Protein AF-A0A926CK42-F1 (afdb_monomer_lite)

Sequence (189 aa):
MGESIPPHNIVPAHAPQLPAASWGNHEAPGSIIPRPPFERPLAAIRRYKWVILGVLVLAIGGGIAATRVVKPQYEVRATIWIQPETPLSQTSGPIRSNELLRSAAWVELLRSYRIVDAVVRKLALYVQPSNPGDHSLFSNFAIENRLIPGTYKLEIDRDRKRWKLALTNGAFTDSGAVGDSAGRQAGFK

Foldseek 3Di:
DDDDDDPDPPPPPPDPPDPPPPVPPPVPPPPPPPDPPCPVVVVVCVVCVVVVVVVVVVVVVVVVVVVVVDDDDDDDDDDDDDDDPDDPDDDDDDDCPVVVVVVVVVVVVVVPCVVVVVVCQVVVVVDDDPDPVCVVVC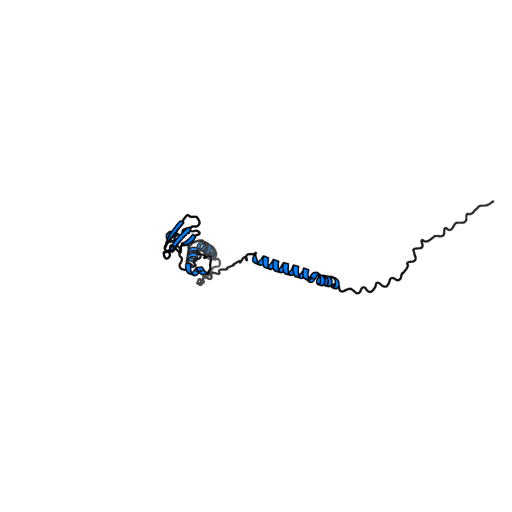VPKGFDPQADDADWDWDADPVQQKIWIAGPVRPDIDMDGNPDDPCVVRGID

Radius of gyration: 49.02 Å; chains: 1; bounding box: 126×82×121 Å

Secondary structure (DSSP, 8-state):
-----------------PPP----------------TTHHHHHHHHHHHHHHHHHHHHHHHHHHHHHHHSPPP-----------SS-------S--HHHHHHHHHHHHHHHSHHHHHHHHHHTTTT---SSGGGGGGGTT--B-SS---S-EEEEEETTTTEEEEEETTSS-EEEEEBTBPP-GGGTB-

pLDDT: mean 74.56, std 13.2, range [48.34, 97.12]

Structure (mmCIF, N/CA/C/O backbone):
data_AF-A0A926CK42-F1
#
_entry.id   AF-A0A926CK42-F1
#
loop_
_atom_site.group_PDB
_atom_site.id
_atom_site.type_symbol
_atom_site.label_atom_id
_atom_site.label_alt_id
_atom_site.label_comp_id
_atom_site.label_asym_id
_atom_site.label_entity_id
_atom_site.label_seq_id
_atom_site.pdbx_PDB_ins_code
_atom_site.Cartn_x
_atom_site.Cartn_y
_atom_site.Cartn_z
_atom_site.occupancy
_atom_site.B_iso_or_equiv
_atom_site.auth_seq_id
_atom_site.auth_comp_id
_atom_site.auth_asym_id
_atom_site.auth_atom_id
_atom_site.pdbx_PDB_model_num
ATOM 1 N N . MET A 1 1 ? 87.082 56.231 -95.133 1.00 49.88 1 MET A N 1
ATOM 2 C CA . MET A 1 1 ? 86.437 57.154 -94.177 1.00 49.88 1 MET A CA 1
ATOM 3 C C . MET A 1 1 ? 84.936 57.034 -94.395 1.00 49.88 1 MET A C 1
ATOM 5 O O . MET A 1 1 ? 84.518 57.313 -95.510 1.00 49.88 1 MET A O 1
ATOM 9 N N . GLY A 1 2 ? 84.165 56.557 -93.414 1.00 52.47 2 GLY A N 1
ATOM 10 C CA . GLY A 1 2 ? 82.699 56.523 -93.505 1.00 52.47 2 GLY A CA 1
ATOM 11 C C . GLY A 1 2 ? 82.059 55.308 -92.833 1.00 52.47 2 GLY A C 1
ATOM 12 O O . GLY A 1 2 ? 81.863 54.295 -93.489 1.00 52.47 2 GLY A O 1
ATOM 13 N N . GLU A 1 3 ? 81.794 55.453 -91.535 1.00 54.06 3 GLU A N 1
ATOM 14 C CA . GLU A 1 3 ? 80.794 54.794 -90.683 1.00 54.06 3 GLU A CA 1
ATOM 15 C C . GLU A 1 3 ? 80.478 53.288 -90.794 1.00 54.06 3 GLU A C 1
ATOM 17 O O . GLU A 1 3 ? 79.862 52.777 -91.726 1.00 54.06 3 GLU A O 1
ATOM 22 N N . SER A 1 4 ? 80.778 52.617 -89.685 1.00 56.19 4 SER A N 1
ATOM 23 C CA . SER A 1 4 ? 80.258 51.333 -89.228 1.00 56.19 4 SER A CA 1
ATOM 24 C C . SER A 1 4 ? 78.750 51.351 -88.945 1.00 56.19 4 SER A C 1
ATOM 26 O O . SER A 1 4 ? 78.284 52.170 -88.153 1.00 56.19 4 SER A O 1
ATOM 28 N N . ILE A 1 5 ? 78.022 50.348 -89.446 1.00 65.81 5 ILE A N 1
ATOM 29 C CA . ILE A 1 5 ? 76.737 49.918 -88.874 1.00 65.81 5 ILE A CA 1
ATOM 30 C C . ILE A 1 5 ? 76.963 48.527 -88.264 1.00 65.81 5 ILE A C 1
ATOM 32 O O . ILE A 1 5 ? 77.324 47.606 -89.002 1.00 65.81 5 ILE A O 1
ATOM 36 N N . PRO A 1 6 ? 76.808 48.338 -86.941 1.00 69.69 6 PRO A N 1
ATOM 37 C CA . PRO A 1 6 ? 76.955 47.019 -86.338 1.00 69.69 6 PRO A CA 1
ATOM 38 C C . PRO A 1 6 ? 75.809 46.105 -86.803 1.00 69.69 6 PRO A C 1
ATOM 40 O O . PRO A 1 6 ? 74.653 46.547 -86.829 1.00 69.69 6 PRO A O 1
ATOM 43 N N . PRO A 1 7 ? 76.076 44.830 -87.148 1.00 67.25 7 PRO A N 1
ATOM 44 C CA . PRO A 1 7 ? 75.008 43.901 -87.479 1.00 67.25 7 PRO A CA 1
ATOM 45 C C . PRO A 1 7 ? 74.102 43.738 -86.255 1.00 67.25 7 PRO A C 1
ATOM 47 O O . PRO A 1 7 ? 74.562 43.407 -85.161 1.00 67.25 7 PRO A O 1
ATOM 50 N N . HIS A 1 8 ? 72.808 44.004 -86.433 1.00 62.72 8 HIS A N 1
ATOM 51 C CA . HIS A 1 8 ? 71.791 43.685 -85.439 1.00 62.72 8 HIS A CA 1
ATOM 52 C C . HIS A 1 8 ? 71.843 42.184 -85.167 1.00 62.72 8 HIS A C 1
ATOM 54 O O . HIS A 1 8 ? 71.489 41.370 -86.020 1.00 62.72 8 HIS A O 1
ATOM 60 N N . ASN A 1 9 ? 72.319 41.821 -83.979 1.00 66.62 9 ASN A N 1
ATOM 61 C CA . ASN A 1 9 ? 72.316 40.445 -83.529 1.00 66.62 9 ASN A CA 1
ATOM 62 C C . ASN A 1 9 ? 70.865 40.097 -83.182 1.00 66.62 9 ASN A C 1
ATOM 64 O O . ASN A 1 9 ? 70.351 40.497 -82.137 1.00 66.62 9 ASN A O 1
ATOM 68 N N . ILE A 1 10 ? 70.174 39.427 -84.102 1.00 66.12 10 ILE A N 1
ATOM 69 C CA . ILE A 1 10 ? 68.849 38.871 -83.845 1.00 66.12 10 ILE A CA 1
ATOM 70 C C . ILE A 1 10 ? 69.072 37.768 -82.815 1.00 66.12 10 ILE A C 1
ATOM 72 O O . ILE A 1 10 ? 69.519 36.676 -83.156 1.00 66.12 10 ILE A O 1
ATOM 76 N N . VAL A 1 11 ? 68.827 38.068 -81.540 1.00 64.69 11 VAL A N 1
ATOM 77 C CA . VAL A 1 11 ? 68.812 37.047 -80.494 1.00 64.69 11 VAL A CA 1
ATOM 78 C C . VAL A 1 11 ? 67.723 36.054 -80.900 1.00 64.69 11 VAL A C 1
ATOM 80 O O . VAL A 1 11 ? 66.563 36.463 -81.010 1.00 64.69 11 VAL A O 1
ATOM 83 N N . PRO A 1 12 ? 68.044 34.778 -81.176 1.00 64.75 12 PRO A N 1
ATOM 84 C CA . PRO A 1 12 ? 67.006 33.806 -81.453 1.00 64.75 12 PRO A CA 1
ATOM 85 C C . PRO A 1 12 ? 66.132 33.723 -80.204 1.00 64.75 12 PRO A C 1
ATOM 87 O O . PRO A 1 12 ? 66.616 33.394 -79.119 1.00 64.75 12 PRO A O 1
ATOM 90 N N . ALA A 1 13 ? 64.853 34.070 -80.344 1.00 65.00 13 ALA A N 1
ATOM 91 C CA . ALA A 1 13 ? 63.871 33.862 -79.298 1.00 65.00 13 ALA A CA 1
ATOM 92 C C . ALA A 1 13 ? 63.791 32.354 -79.041 1.00 65.00 13 ALA A C 1
ATOM 94 O O . ALA A 1 13 ? 63.138 31.612 -79.773 1.00 65.00 13 ALA A O 1
ATOM 95 N N . HIS A 1 14 ? 64.507 31.887 -78.021 1.00 62.56 14 HIS A N 1
ATOM 96 C CA . HIS A 1 14 ? 64.338 30.543 -77.505 1.00 62.56 14 HIS A CA 1
ATOM 97 C C . HIS A 1 14 ? 62.997 30.540 -76.773 1.00 62.56 14 HIS A C 1
ATOM 99 O O . HIS A 1 14 ? 62.907 30.911 -75.604 1.00 62.56 14 HIS A O 1
ATOM 105 N N . ALA A 1 15 ? 61.927 30.199 -77.492 1.00 65.12 15 ALA A N 1
ATOM 106 C CA . ALA A 1 15 ? 60.674 29.859 -76.844 1.00 65.12 15 ALA A CA 1
ATOM 107 C C . ALA A 1 15 ? 60.978 28.704 -75.875 1.00 65.12 15 ALA A C 1
ATOM 109 O O . ALA A 1 15 ? 61.596 27.722 -76.305 1.00 65.12 15 ALA A O 1
ATOM 110 N N . PRO A 1 16 ? 60.616 28.802 -74.582 1.00 67.38 16 PRO A N 1
ATOM 111 C CA . PRO A 1 16 ? 60.760 27.672 -73.683 1.00 67.38 16 PRO A CA 1
ATOM 112 C C . PRO A 1 16 ? 59.996 26.507 -74.301 1.00 67.38 16 PRO A C 1
ATOM 114 O O . PRO A 1 16 ? 58.786 26.584 -74.525 1.00 67.38 16 PRO A O 1
ATOM 117 N N . GLN A 1 17 ? 60.730 25.451 -74.641 1.00 65.44 17 GLN A N 1
ATOM 118 C CA . GLN A 1 17 ? 60.138 24.214 -75.111 1.00 65.44 17 GLN A CA 1
ATOM 119 C C . GLN A 1 17 ? 59.408 23.636 -73.908 1.00 65.44 17 GLN A C 1
ATOM 121 O O . GLN A 1 17 ? 60.021 23.060 -73.010 1.00 65.44 17 GLN A O 1
ATOM 126 N N . LEU A 1 18 ? 58.098 23.874 -73.840 1.00 65.31 18 LEU A N 1
ATOM 127 C CA . LEU A 1 18 ? 57.249 23.126 -72.930 1.00 65.31 18 LEU A CA 1
ATOM 128 C C . LEU A 1 18 ? 57.492 21.651 -73.261 1.00 65.31 18 LEU A C 1
ATOM 130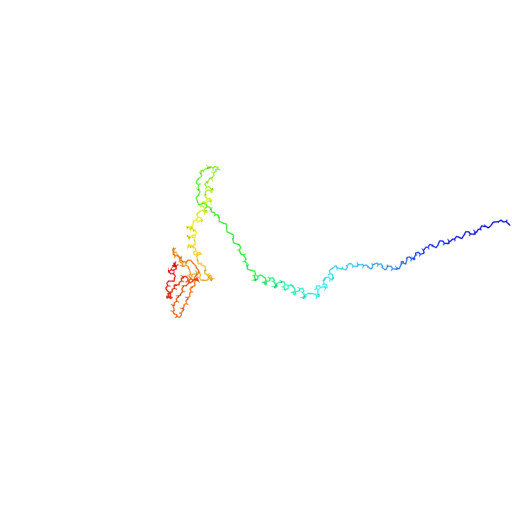 O O . LEU A 1 18 ? 57.479 21.312 -74.451 1.00 65.31 18 LEU A O 1
ATOM 134 N N . PRO A 1 19 ? 57.775 20.793 -72.265 1.00 67.75 19 PRO A N 1
ATOM 135 C CA . PRO A 1 19 ? 57.961 19.376 -72.523 1.00 67.75 19 PRO A CA 1
ATOM 136 C C . PRO A 1 19 ? 56.772 18.913 -73.356 1.00 67.75 19 PRO A C 1
ATOM 138 O O . PRO A 1 19 ? 55.624 19.166 -72.979 1.00 67.75 19 PRO A O 1
ATOM 141 N N . ALA A 1 20 ? 57.055 18.326 -74.525 1.00 63.25 20 ALA A N 1
ATOM 142 C CA . ALA A 1 20 ? 56.027 17.740 -75.366 1.00 63.25 20 ALA A CA 1
ATOM 143 C C . ALA A 1 20 ? 55.180 16.872 -74.445 1.00 63.25 20 ALA A C 1
ATOM 145 O O . ALA A 1 20 ? 55.730 15.980 -73.795 1.00 63.25 20 ALA A O 1
ATOM 146 N N . ALA A 1 21 ? 53.895 17.212 -74.307 1.00 62.88 21 ALA A N 1
ATOM 147 C CA . ALA A 1 21 ? 52.991 16.477 -73.448 1.00 62.88 21 ALA A CA 1
ATOM 148 C C . ALA A 1 21 ? 53.072 15.027 -73.910 1.00 62.88 21 ALA A C 1
ATOM 150 O O . ALA A 1 21 ? 52.591 14.681 -74.992 1.00 62.88 21 ALA A O 1
ATOM 151 N N . SER A 1 22 ? 53.775 14.202 -73.134 1.00 60.66 22 SER A N 1
ATOM 152 C CA . SER A 1 22 ? 53.762 12.779 -73.344 1.00 60.66 22 SER A CA 1
ATOM 153 C C . SER A 1 22 ? 52.344 12.394 -72.986 1.00 60.66 22 SER A C 1
ATOM 155 O O . SER A 1 22 ? 51.977 12.204 -71.828 1.00 60.66 22 SER A O 1
ATOM 157 N N . TRP A 1 23 ? 51.519 12.288 -74.020 1.00 56.81 23 TRP A N 1
ATOM 158 C CA . TRP A 1 23 ? 50.353 11.434 -74.008 1.00 56.81 23 TRP A CA 1
ATOM 159 C C . TRP A 1 23 ? 50.883 10.002 -73.891 1.00 56.81 23 TRP A C 1
ATOM 161 O O . TRP A 1 23 ? 50.758 9.192 -74.803 1.00 56.81 23 TRP A O 1
ATOM 171 N N . GLY A 1 24 ? 51.569 9.700 -72.780 1.00 59.59 24 GLY A N 1
ATOM 172 C CA . GLY A 1 24 ? 51.773 8.343 -72.334 1.00 59.59 24 GLY A CA 1
ATOM 173 C C . GLY A 1 24 ? 50.393 7.731 -72.351 1.00 59.59 24 GLY A C 1
ATOM 174 O O . GLY A 1 24 ? 49.444 8.405 -71.947 1.00 59.59 24 GLY A O 1
ATOM 175 N N . ASN A 1 25 ? 50.289 6.538 -72.923 1.00 59.72 25 ASN A N 1
ATOM 176 C CA . ASN A 1 25 ? 49.056 5.779 -73.004 1.00 59.72 25 ASN A CA 1
ATOM 177 C C . ASN A 1 25 ? 48.389 5.842 -71.630 1.00 59.72 25 ASN A C 1
ATOM 179 O O . ASN A 1 25 ? 48.781 5.125 -70.711 1.00 59.72 25 ASN A O 1
ATOM 183 N N . HIS A 1 26 ? 47.444 6.768 -71.463 1.00 57.38 26 HIS A N 1
ATOM 184 C CA . HIS A 1 26 ? 46.580 6.773 -70.310 1.00 57.38 26 HIS A CA 1
ATOM 185 C C . HIS A 1 26 ? 45.697 5.595 -70.631 1.00 57.38 26 HIS A C 1
ATOM 187 O O . HIS A 1 26 ? 44.779 5.704 -71.444 1.00 57.38 26 HIS A O 1
ATOM 193 N N . GLU A 1 27 ? 46.102 4.437 -70.116 1.00 61.28 27 GLU A N 1
ATOM 194 C CA . GLU A 1 27 ? 45.275 3.253 -70.044 1.00 61.28 27 GLU A CA 1
ATOM 195 C C . GLU A 1 27 ? 43.899 3.772 -69.654 1.00 61.28 27 GLU A C 1
ATOM 197 O O . GLU A 1 27 ? 43.768 4.417 -68.605 1.00 61.28 27 GLU A O 1
ATOM 202 N N . ALA A 1 28 ? 42.945 3.680 -70.593 1.00 63.44 28 ALA A N 1
ATOM 203 C CA . ALA A 1 28 ? 41.626 4.273 -70.431 1.00 63.44 28 ALA A CA 1
ATOM 204 C C . ALA A 1 28 ? 41.174 3.920 -69.019 1.00 63.44 28 ALA A C 1
ATOM 206 O O . ALA A 1 28 ? 41.282 2.732 -68.700 1.00 63.44 28 ALA A O 1
ATOM 207 N N . PRO A 1 29 ? 40.803 4.905 -68.169 1.00 61.91 29 PRO A N 1
ATOM 208 C CA . PRO A 1 29 ? 40.624 4.690 -66.740 1.00 61.91 29 PRO A CA 1
ATOM 209 C C . PRO A 1 29 ? 39.815 3.420 -66.579 1.00 61.91 29 PRO A C 1
ATOM 211 O O . PRO A 1 29 ? 38.656 3.386 -67.002 1.00 61.91 29 PRO A O 1
ATOM 214 N N . GLY A 1 30 ? 40.501 2.356 -66.133 1.00 62.84 30 GLY A N 1
ATOM 215 C CA . GLY A 1 30 ? 39.987 0.999 -66.246 1.00 62.84 30 GLY A CA 1
ATOM 216 C C . GLY A 1 30 ? 38.585 1.022 -65.690 1.00 62.84 30 GLY A C 1
ATOM 217 O O . GLY A 1 30 ? 38.412 1.559 -64.594 1.00 62.84 30 GLY A O 1
ATOM 218 N N . SER A 1 31 ? 37.608 0.574 -66.490 1.00 58.78 31 SER A N 1
ATOM 219 C CA . SER A 1 31 ? 36.182 0.668 -66.180 1.00 58.78 31 SER A CA 1
ATOM 220 C C . SER A 1 31 ? 36.005 0.469 -64.685 1.00 58.78 31 SER A C 1
ATOM 222 O O . SER A 1 31 ? 36.254 -0.631 -64.178 1.00 58.78 31 SER A O 1
ATOM 224 N N . ILE A 1 32 ? 35.688 1.549 -63.967 1.00 62.66 32 ILE A N 1
ATOM 225 C CA . ILE A 1 32 ? 35.459 1.469 -62.533 1.00 62.66 32 ILE A CA 1
ATOM 226 C C . ILE A 1 32 ? 34.114 0.773 -62.447 1.00 62.66 32 ILE A C 1
ATOM 228 O O . ILE A 1 32 ? 33.079 1.427 -62.405 1.00 62.66 32 ILE A O 1
ATOM 232 N N . ILE A 1 33 ? 34.114 -0.560 -62.532 1.00 66.69 33 ILE A N 1
ATOM 233 C CA . ILE A 1 33 ? 32.943 -1.355 -62.210 1.00 66.69 33 ILE A CA 1
ATOM 234 C C . ILE A 1 33 ? 32.601 -0.891 -60.798 1.00 66.69 33 ILE A C 1
ATOM 236 O O . ILE A 1 33 ? 33.449 -1.054 -59.908 1.00 66.69 33 ILE A O 1
ATOM 240 N N . PRO A 1 34 ? 31.445 -0.237 -60.581 1.00 67.56 34 PRO A N 1
ATOM 241 C CA . PRO A 1 34 ? 31.065 0.194 -59.254 1.00 67.56 34 PRO A CA 1
ATOM 242 C C . PRO A 1 34 ? 30.990 -1.076 -58.419 1.00 67.56 34 PRO A C 1
ATOM 244 O O . PRO A 1 34 ? 30.078 -1.885 -58.590 1.00 67.56 34 PRO A O 1
ATOM 247 N N . ARG A 1 35 ? 32.000 -1.319 -57.575 1.00 66.44 35 ARG A N 1
ATOM 248 C CA . ARG A 1 35 ? 31.942 -2.450 -56.652 1.00 66.44 35 ARG A CA 1
ATOM 249 C C . ARG A 1 35 ? 30.690 -2.228 -55.813 1.00 66.44 35 ARG A C 1
ATOM 251 O O . ARG A 1 35 ? 30.509 -1.098 -55.343 1.00 66.44 35 ARG A O 1
ATOM 258 N N . PRO A 1 36 ? 29.826 -3.240 -55.643 1.00 71.81 36 PRO A N 1
ATOM 259 C CA . PRO A 1 36 ? 28.605 -3.065 -54.884 1.00 71.81 36 PRO A CA 1
ATOM 260 C C . PRO A 1 36 ? 28.962 -2.431 -53.529 1.00 71.81 36 PRO A C 1
ATOM 262 O O . PRO A 1 36 ? 29.828 -2.966 -52.827 1.00 71.81 36 PRO A O 1
ATOM 265 N N . PRO A 1 37 ? 28.347 -1.290 -53.151 1.00 73.50 37 PRO A N 1
ATOM 266 C CA . PRO A 1 37 ? 28.729 -0.509 -51.965 1.00 73.50 37 PRO A CA 1
ATOM 267 C C . PRO A 1 37 ? 28.771 -1.325 -50.665 1.00 73.50 37 PRO A C 1
ATOM 269 O O . PRO A 1 37 ? 29.402 -0.940 -49.681 1.00 73.50 37 PRO A O 1
ATOM 272 N N . PHE A 1 38 ? 28.102 -2.475 -50.677 1.00 69.88 38 PHE A N 1
ATOM 273 C CA . PHE A 1 38 ? 27.880 -3.344 -49.540 1.00 69.88 38 PHE A CA 1
ATOM 274 C C . PHE A 1 38 ? 28.905 -4.475 -49.394 1.00 69.88 38 PHE A C 1
ATOM 276 O O . PHE A 1 38 ? 28.946 -5.081 -48.331 1.00 69.88 38 PHE A O 1
ATOM 283 N N . GLU A 1 39 ? 29.781 -4.744 -50.370 1.00 71.25 39 GLU A N 1
ATOM 284 C CA . GLU A 1 39 ? 30.740 -5.864 -50.267 1.00 71.25 39 GLU A CA 1
ATOM 285 C C . GLU A 1 39 ? 31.755 -5.679 -49.131 1.00 71.25 39 GLU A C 1
ATOM 287 O O . GLU A 1 39 ? 32.119 -6.630 -48.435 1.00 71.25 39 GLU A O 1
ATOM 292 N N . ARG A 1 40 ? 32.178 -4.431 -48.895 1.00 68.06 40 ARG A N 1
ATOM 293 C CA . ARG A 1 40 ? 33.096 -4.079 -47.802 1.00 68.06 40 ARG A CA 1
ATOM 294 C C . ARG A 1 40 ? 32.465 -4.253 -46.412 1.00 68.06 40 ARG A C 1
ATOM 296 O O . ARG A 1 40 ? 33.072 -4.945 -45.590 1.00 68.06 40 ARG A O 1
ATOM 303 N N . PRO A 1 41 ? 31.274 -3.698 -46.115 1.00 77.12 41 PRO A N 1
ATOM 304 C CA . PRO A 1 41 ? 30.636 -3.925 -44.820 1.00 77.12 41 PRO A CA 1
ATOM 305 C C . PRO A 1 41 ? 30.178 -5.380 -44.622 1.00 77.12 41 PRO A C 1
ATOM 307 O O . PRO A 1 41 ? 30.264 -5.880 -43.501 1.00 77.12 41 PRO A O 1
ATOM 310 N N . LEU A 1 42 ? 29.790 -6.113 -45.676 1.00 78.06 42 LEU A N 1
ATOM 311 C CA . LEU A 1 42 ? 29.407 -7.530 -45.551 1.00 78.06 42 LEU A CA 1
ATOM 312 C C . LEU A 1 42 ? 30.580 -8.416 -45.106 1.00 78.06 42 LEU A C 1
ATOM 314 O O . LEU A 1 42 ? 30.418 -9.295 -44.255 1.00 78.06 42 LEU A O 1
ATOM 318 N N . ALA A 1 43 ? 31.778 -8.164 -45.644 1.00 74.81 43 ALA A N 1
ATOM 319 C CA . ALA A 1 43 ? 32.988 -8.872 -45.237 1.00 74.81 43 ALA A CA 1
ATOM 320 C C . ALA A 1 43 ? 33.335 -8.614 -43.758 1.00 74.81 43 ALA A C 1
ATOM 322 O O . ALA A 1 43 ? 33.728 -9.541 -43.043 1.00 74.81 43 ALA A O 1
ATOM 323 N N . ALA A 1 44 ? 33.130 -7.382 -43.279 1.00 73.88 44 ALA A N 1
ATOM 324 C CA . ALA A 1 44 ? 33.307 -7.032 -41.872 1.00 73.88 44 ALA A CA 1
ATOM 325 C C . ALA A 1 44 ? 32.299 -7.771 -40.972 1.00 73.88 44 ALA A C 1
ATOM 327 O O . ALA A 1 44 ? 32.697 -8.377 -39.976 1.00 73.88 44 ALA A O 1
ATOM 328 N N . ILE A 1 45 ? 31.021 -7.825 -41.358 1.00 78.50 45 ILE A N 1
ATOM 329 C CA . ILE A 1 45 ? 29.980 -8.548 -40.607 1.00 78.50 45 ILE A CA 1
ATOM 330 C C . ILE A 1 45 ? 30.317 -10.042 -40.495 1.00 78.50 45 ILE A C 1
ATOM 332 O O . ILE A 1 45 ? 30.211 -10.622 -39.414 1.00 78.50 45 ILE A O 1
ATOM 336 N N . ARG A 1 46 ? 30.807 -10.675 -41.572 1.00 81.31 46 ARG A N 1
ATOM 337 C CA . ARG A 1 46 ? 31.182 -12.101 -41.545 1.00 81.31 46 ARG A CA 1
ATOM 338 C C . ARG A 1 46 ? 32.339 -12.392 -40.584 1.00 81.31 46 ARG A C 1
ATOM 340 O O . ARG A 1 46 ? 32.353 -13.455 -39.960 1.00 81.31 46 ARG A O 1
ATOM 347 N N . ARG A 1 47 ? 33.295 -11.464 -40.462 1.00 83.94 47 ARG A N 1
ATOM 348 C CA . ARG A 1 47 ? 34.456 -11.581 -39.565 1.00 83.94 47 ARG A CA 1
ATOM 349 C C . ARG A 1 47 ? 34.084 -11.335 -38.100 1.00 83.94 47 ARG A C 1
ATOM 351 O O . ARG A 1 47 ? 34.581 -12.045 -37.232 1.00 83.94 47 ARG A O 1
ATOM 358 N N . TYR A 1 48 ? 33.189 -10.383 -37.833 1.00 89.31 48 TYR A N 1
ATOM 359 C CA . TYR A 1 48 ? 32.818 -9.963 -36.476 1.00 89.31 48 TYR A CA 1
ATOM 360 C C . TYR A 1 48 ? 31.478 -10.516 -35.979 1.00 89.31 48 TYR A C 1
ATOM 362 O O . TYR A 1 48 ? 31.003 -10.093 -34.929 1.00 89.31 48 TYR A O 1
ATOM 370 N N . LYS A 1 49 ? 30.885 -11.499 -36.667 1.00 88.62 49 LYS A N 1
ATOM 371 C CA . LYS A 1 49 ? 29.600 -12.118 -36.295 1.00 88.62 49 LYS A CA 1
ATOM 372 C C . LYS A 1 49 ? 29.493 -12.514 -34.819 1.00 88.62 49 LYS A C 1
ATOM 374 O O . LYS A 1 49 ? 28.449 -12.312 -34.218 1.00 88.62 49 LYS A O 1
ATOM 379 N N . TRP A 1 50 ? 30.574 -13.015 -34.219 1.00 94.31 50 TRP A N 1
ATOM 380 C CA . TRP A 1 50 ? 30.596 -13.407 -32.806 1.00 94.31 50 TRP A CA 1
ATOM 381 C C . TRP A 1 50 ? 30.644 -12.220 -31.848 1.00 94.31 50 TRP A C 1
ATOM 383 O O . TRP A 1 50 ? 30.017 -12.267 -30.799 1.00 94.31 50 TRP A O 1
ATOM 393 N N . VAL A 1 51 ? 31.336 -11.141 -32.218 1.00 94.12 51 VAL A N 1
ATOM 394 C CA . VAL A 1 51 ? 31.343 -9.897 -31.436 1.00 94.12 51 VAL A CA 1
ATOM 395 C C . VAL A 1 51 ? 29.970 -9.238 -31.512 1.00 94.12 51 VAL A C 1
ATOM 397 O O . VAL A 1 51 ? 29.424 -8.853 -30.487 1.00 94.12 51 VAL A O 1
ATOM 400 N N . ILE A 1 52 ? 29.381 -9.180 -32.709 1.00 91.81 52 ILE A N 1
ATOM 401 C CA . ILE A 1 52 ? 28.026 -8.661 -32.929 1.00 91.81 52 ILE A CA 1
ATOM 402 C C . ILE A 1 52 ? 27.016 -9.472 -32.112 1.00 91.81 52 ILE A C 1
ATOM 404 O O . ILE A 1 52 ? 26.212 -8.892 -31.388 1.00 91.81 52 ILE A O 1
ATOM 408 N N . LEU A 1 53 ? 27.092 -10.805 -32.176 1.00 95.19 53 LEU A N 1
ATOM 409 C CA . LEU A 1 53 ? 26.238 -11.686 -31.385 1.00 95.19 53 LEU A CA 1
ATOM 410 C C . LEU A 1 53 ? 26.461 -11.480 -29.881 1.00 95.19 53 LEU A C 1
ATOM 412 O O . LEU A 1 53 ? 25.494 -11.394 -29.136 1.00 95.19 53 LEU A O 1
ATOM 416 N N . GLY A 1 54 ? 27.712 -11.352 -29.436 1.00 96.62 54 GLY A N 1
ATOM 417 C CA . GLY A 1 54 ? 28.054 -11.113 -28.035 1.00 96.62 54 GLY A CA 1
ATOM 418 C C . GLY A 1 54 ? 27.491 -9.795 -27.507 1.00 96.62 54 GLY A C 1
ATOM 419 O O . GLY A 1 54 ? 26.856 -9.784 -26.459 1.00 96.62 54 GLY A O 1
ATOM 420 N N . VAL A 1 55 ? 27.652 -8.698 -28.251 1.00 96.50 55 VAL A N 1
ATOM 421 C CA . VAL A 1 55 ? 27.086 -7.387 -27.896 1.00 96.50 55 VAL A CA 1
ATOM 422 C C . VAL A 1 55 ? 25.561 -7.435 -27.895 1.00 96.50 55 VAL A C 1
ATOM 424 O O . VAL A 1 55 ? 24.939 -6.898 -26.982 1.00 96.50 55 VAL A O 1
ATOM 427 N N . LEU A 1 56 ? 24.951 -8.112 -28.872 1.00 96.62 56 LEU A N 1
ATOM 428 C CA . LEU A 1 56 ? 23.501 -8.280 -28.935 1.00 96.62 56 LEU A CA 1
ATOM 429 C C . LEU A 1 56 ? 22.974 -9.048 -27.716 1.00 96.62 56 LEU A C 1
ATOM 431 O O . LEU A 1 56 ? 22.033 -8.602 -27.066 1.00 96.62 56 LEU A O 1
ATOM 435 N N . VAL A 1 57 ? 23.609 -10.169 -27.368 1.00 96.75 57 VAL A N 1
ATOM 436 C CA . VAL A 1 57 ? 23.261 -10.963 -26.182 1.00 96.75 57 VAL A CA 1
ATOM 437 C C . VAL A 1 57 ? 23.478 -10.157 -24.903 1.00 96.75 57 VAL A C 1
ATOM 439 O O . VAL A 1 57 ? 22.631 -10.200 -24.016 1.00 96.75 57 VAL A O 1
ATOM 442 N N . LEU A 1 58 ? 24.560 -9.380 -24.813 1.00 97.12 58 LEU A N 1
ATOM 443 C CA . LEU A 1 58 ? 24.839 -8.519 -23.665 1.00 97.12 58 LEU A CA 1
ATOM 444 C C . LEU A 1 58 ? 23.777 -7.422 -23.510 1.00 97.12 58 LEU A C 1
ATOM 446 O O . LEU A 1 58 ? 23.319 -7.172 -22.400 1.00 97.12 58 LEU A O 1
ATOM 450 N N . ALA A 1 59 ? 23.352 -6.799 -24.609 1.00 95.75 59 ALA A N 1
ATOM 451 C CA . ALA A 1 59 ? 22.306 -5.784 -24.602 1.00 95.75 59 ALA A CA 1
ATOM 452 C C . ALA A 1 59 ? 20.951 -6.373 -24.182 1.00 95.75 59 ALA A C 1
ATOM 454 O O . ALA A 1 59 ? 20.273 -5.806 -23.326 1.00 95.75 59 ALA A O 1
ATOM 455 N N . ILE A 1 60 ? 20.583 -7.540 -24.724 1.00 96.31 60 ILE A N 1
ATOM 456 C CA . ILE A 1 60 ? 19.354 -8.254 -24.344 1.00 96.31 60 ILE A CA 1
ATOM 457 C C . ILE A 1 60 ? 19.408 -8.655 -22.865 1.00 96.31 60 ILE A C 1
ATOM 459 O O . ILE A 1 60 ? 18.477 -8.372 -22.113 1.00 96.31 60 ILE A O 1
ATOM 463 N N . GLY A 1 61 ? 20.510 -9.268 -22.428 1.00 95.56 61 GLY A N 1
ATOM 464 C CA . GLY A 1 61 ? 20.714 -9.670 -21.037 1.00 95.56 61 GLY A CA 1
ATOM 465 C C . GLY A 1 61 ? 20.682 -8.481 -20.079 1.00 95.56 61 GLY A C 1
ATOM 466 O O . GLY A 1 61 ? 20.022 -8.544 -19.044 1.00 95.56 61 GLY A O 1
ATOM 467 N N . GLY A 1 62 ? 21.321 -7.371 -20.454 1.00 94.25 62 GLY A N 1
ATOM 468 C CA . GLY A 1 62 ? 21.293 -6.113 -19.712 1.00 94.25 62 GLY A CA 1
ATOM 469 C C . GLY A 1 62 ? 19.887 -5.520 -19.616 1.00 94.25 62 GLY A C 1
ATOM 470 O O . GLY A 1 62 ? 19.472 -5.118 -18.532 1.00 94.25 62 GLY A O 1
ATOM 471 N N . GLY A 1 63 ? 19.119 -5.538 -20.708 1.00 91.06 63 GLY A N 1
ATOM 472 C CA . GLY A 1 63 ? 17.719 -5.112 -20.717 1.00 91.06 63 GLY A CA 1
ATOM 473 C C . GLY A 1 63 ? 16.845 -5.955 -19.784 1.00 91.06 63 GLY A C 1
ATOM 474 O O . GLY A 1 63 ? 16.122 -5.409 -18.953 1.00 91.06 63 GLY A O 1
ATOM 475 N N . ILE A 1 64 ? 16.966 -7.285 -19.845 1.00 91.25 64 ILE A N 1
ATOM 476 C CA . ILE A 1 64 ? 16.242 -8.201 -18.948 1.00 91.25 64 ILE A CA 1
ATOM 477 C C . ILE A 1 64 ? 16.632 -7.945 -17.487 1.00 91.25 64 ILE A C 1
ATOM 479 O O . ILE A 1 64 ? 15.760 -7.844 -16.622 1.00 91.25 64 ILE A O 1
ATOM 483 N N . ALA A 1 65 ? 17.925 -7.790 -17.197 1.00 89.62 65 ALA A N 1
ATOM 484 C CA . ALA A 1 65 ? 18.391 -7.475 -15.851 1.00 89.62 65 ALA A CA 1
ATOM 485 C C . ALA A 1 65 ? 17.811 -6.141 -15.352 1.00 89.62 65 ALA A C 1
ATOM 487 O O . ALA A 1 65 ? 17.301 -6.080 -14.233 1.00 89.62 65 ALA A O 1
ATOM 488 N N . ALA A 1 66 ? 17.792 -5.106 -16.197 1.00 87.81 66 ALA A N 1
ATOM 489 C CA . ALA A 1 66 ? 17.201 -3.812 -15.870 1.00 87.81 66 ALA A CA 1
ATOM 490 C C . ALA A 1 66 ? 15.699 -3.926 -15.551 1.00 87.81 66 ALA A C 1
ATOM 492 O O . ALA A 1 66 ? 15.250 -3.378 -14.544 1.00 87.81 66 ALA A O 1
ATOM 493 N N . THR A 1 67 ? 14.930 -4.703 -16.327 1.00 85.88 67 THR A N 1
ATOM 494 C CA . THR A 1 67 ? 13.488 -4.894 -16.064 1.00 85.88 67 THR A CA 1
ATOM 495 C C . THR A 1 67 ? 13.183 -5.564 -14.723 1.00 85.88 67 THR A C 1
ATOM 497 O O . THR A 1 67 ? 12.113 -5.333 -14.169 1.00 85.88 67 THR A O 1
ATOM 500 N N . ARG A 1 68 ? 14.111 -6.348 -14.154 1.00 82.06 68 ARG A N 1
ATOM 501 C CA . ARG A 1 68 ? 13.935 -6.933 -12.812 1.00 82.06 68 ARG A CA 1
ATOM 502 C C . ARG A 1 68 ? 14.181 -5.945 -11.673 1.00 82.06 68 ARG A C 1
ATOM 504 O O . ARG A 1 68 ? 13.684 -6.168 -10.573 1.00 82.06 68 ARG A O 1
ATOM 511 N N . VAL A 1 69 ? 14.964 -4.892 -11.906 1.00 87.38 69 VAL A N 1
ATOM 512 C CA . VAL A 1 69 ? 15.339 -3.915 -10.868 1.00 87.38 69 VAL A CA 1
ATOM 513 C C . VAL A 1 69 ? 14.334 -2.766 -10.795 1.00 87.38 69 VAL A C 1
ATOM 515 O O . VAL A 1 69 ? 14.092 -2.219 -9.717 1.00 87.38 69 VAL A O 1
ATOM 518 N N . VAL A 1 70 ? 13.713 -2.407 -11.921 1.00 85.12 70 VAL A N 1
ATOM 519 C CA . VAL A 1 70 ? 12.709 -1.342 -11.954 1.00 85.12 70 VAL A CA 1
ATOM 520 C C . VAL A 1 70 ? 11.400 -1.846 -11.350 1.00 85.12 70 VAL A C 1
ATOM 522 O O . VAL A 1 70 ? 10.722 -2.704 -11.910 1.00 85.12 70 VAL A O 1
ATOM 525 N N . LYS A 1 71 ? 11.020 -1.284 -10.200 1.00 77.00 71 LYS A N 1
ATOM 526 C CA . LYS A 1 71 ? 9.707 -1.528 -9.597 1.00 77.00 71 LYS A CA 1
ATOM 527 C C . LYS A 1 71 ? 8.626 -0.926 -10.508 1.00 77.00 71 LYS A C 1
ATOM 529 O O . LYS A 1 71 ? 8.692 0.279 -10.761 1.00 77.00 71 LYS A O 1
ATOM 534 N N . PRO A 1 72 ? 7.643 -1.708 -10.990 1.00 79.06 72 PRO A N 1
ATOM 535 C CA . PRO A 1 72 ? 6.565 -1.162 -11.802 1.00 79.06 72 PRO A CA 1
ATOM 536 C C . PRO A 1 72 ? 5.747 -0.176 -10.966 1.00 79.06 72 PRO A C 1
ATOM 538 O O . PRO A 1 72 ? 5.350 -0.484 -9.841 1.00 79.06 72 PRO A O 1
ATOM 541 N N . GLN A 1 73 ? 5.514 1.015 -11.511 1.00 82.44 73 GLN A N 1
ATOM 542 C CA . GLN A 1 73 ? 4.580 1.974 -10.935 1.00 82.44 73 GLN A CA 1
ATOM 543 C C . GLN A 1 73 ? 3.253 1.855 -11.673 1.00 82.44 73 GLN A C 1
ATOM 545 O O . GLN A 1 73 ? 3.200 2.002 -12.892 1.00 82.44 73 GLN A O 1
ATOM 550 N N . TYR A 1 74 ? 2.195 1.553 -10.926 1.00 81.88 74 TYR A N 1
ATOM 551 C CA . TYR A 1 74 ? 0.845 1.443 -11.457 1.00 81.88 74 TYR A CA 1
ATOM 552 C C . TYR A 1 74 ? 0.074 2.702 -11.077 1.00 81.88 74 TYR A C 1
ATOM 554 O O . TYR A 1 74 ? -0.148 2.964 -9.895 1.00 81.88 74 TYR A O 1
ATOM 562 N N . GLU A 1 75 ? -0.325 3.484 -12.075 1.00 82.69 75 GLU A N 1
ATOM 563 C CA . GLU A 1 75 ? -1.261 4.585 -11.874 1.00 82.69 75 GLU A CA 1
ATOM 564 C C . GLU A 1 75 ? -2.689 4.041 -11.995 1.00 82.69 75 GLU A C 1
ATOM 566 O O . GLU A 1 75 ? -3.074 3.501 -13.033 1.00 82.69 75 GLU A O 1
ATOM 571 N N . VAL A 1 76 ? -3.480 4.169 -10.927 1.00 83.25 76 VAL A N 1
ATOM 572 C CA . VAL A 1 76 ? -4.908 3.827 -10.937 1.00 83.25 76 VAL A CA 1
ATOM 573 C C . VAL A 1 76 ? -5.705 5.120 -10.995 1.00 83.25 76 VAL A C 1
ATOM 575 O O . VAL A 1 76 ? -5.563 5.984 -10.132 1.00 83.25 76 VAL A O 1
ATOM 578 N N . ARG A 1 77 ? -6.572 5.246 -12.002 1.00 77.50 77 ARG A N 1
ATOM 579 C CA . ARG A 1 77 ? -7.448 6.404 -12.176 1.00 77.50 77 ARG A CA 1
ATOM 580 C C . ARG A 1 77 ? -8.901 5.941 -12.144 1.00 77.50 77 ARG A C 1
ATOM 582 O O . ARG A 1 77 ? -9.332 5.186 -13.008 1.00 77.50 77 ARG A O 1
ATOM 589 N N . ALA A 1 78 ? -9.637 6.376 -11.126 1.00 78.00 78 ALA A N 1
ATOM 590 C CA . ALA A 1 78 ? -11.062 6.102 -10.982 1.00 78.00 78 ALA A CA 1
ATOM 591 C C . ALA A 1 78 ? -11.857 7.386 -11.241 1.00 78.00 78 ALA A C 1
ATOM 593 O O . ALA A 1 78 ? -11.565 8.431 -10.660 1.00 78.00 78 ALA A O 1
ATOM 594 N N . THR A 1 79 ? -12.870 7.304 -12.103 1.00 81.50 79 THR A N 1
ATOM 595 C CA . THR A 1 79 ? -13.833 8.388 -12.327 1.00 81.50 79 THR A CA 1
ATOM 596 C C . THR A 1 79 ? -15.183 7.941 -11.790 1.00 81.50 79 THR A C 1
ATOM 598 O O . THR A 1 79 ? -15.765 6.982 -12.290 1.00 81.50 79 THR A O 1
ATOM 601 N N . ILE A 1 80 ? -15.665 8.620 -10.749 1.00 78.75 80 ILE A N 1
ATOM 602 C CA . ILE A 1 80 ? -16.959 8.334 -10.127 1.00 78.75 80 ILE A CA 1
ATOM 603 C C . ILE A 1 80 ? -17.991 9.280 -10.735 1.00 78.75 80 ILE A C 1
ATOM 605 O O . ILE A 1 80 ? -17.872 10.497 -10.600 1.00 78.75 80 ILE A O 1
ATOM 609 N N . TRP A 1 81 ? -19.008 8.715 -11.379 1.00 72.31 81 TRP A N 1
ATOM 610 C CA . TRP A 1 81 ? -20.170 9.452 -11.867 1.00 72.31 81 TRP A CA 1
ATOM 611 C C . TRP A 1 81 ? -21.352 9.187 -10.934 1.00 72.31 81 TRP A C 1
ATOM 613 O O . TRP A 1 81 ? -21.687 8.035 -10.674 1.00 72.31 81 TRP A O 1
ATOM 623 N N . ILE A 1 82 ? -21.965 10.249 -10.408 1.00 66.38 82 ILE A N 1
ATOM 624 C CA . ILE A 1 82 ? -23.127 10.160 -9.515 1.00 66.38 82 ILE A CA 1
ATOM 625 C C . ILE A 1 82 ? -24.359 10.558 -10.328 1.00 66.38 82 ILE A C 1
ATOM 627 O O . ILE A 1 82 ? -24.520 11.728 -10.677 1.00 66.38 82 ILE A O 1
ATOM 631 N N . GLN A 1 83 ? -25.218 9.588 -10.637 1.00 63.09 83 GLN A N 1
ATOM 632 C CA . GLN A 1 83 ? -26.507 9.827 -11.283 1.00 63.09 83 GLN A CA 1
ATOM 633 C C . GLN A 1 83 ? -27.587 9.869 -10.189 1.00 63.09 83 GLN A C 1
ATOM 635 O O . GLN A 1 83 ? -27.726 8.888 -9.466 1.00 63.09 83 GLN A O 1
ATOM 640 N N . PRO A 1 84 ? -28.339 10.968 -10.012 1.00 58.91 84 PRO A N 1
ATOM 641 C CA . PRO A 1 84 ? -29.420 10.992 -9.033 1.00 58.91 84 PRO A CA 1
ATOM 642 C C . PRO A 1 84 ? -30.563 10.063 -9.473 1.00 58.91 84 PRO A C 1
ATOM 644 O O . PRO A 1 84 ? -31.108 10.222 -10.562 1.00 58.91 84 PRO A O 1
ATOM 647 N N . GLU A 1 85 ? -30.952 9.125 -8.605 1.00 53.09 85 GLU A N 1
ATOM 648 C CA . GLU A 1 85 ? -32.019 8.134 -8.855 1.00 53.09 85 GLU A CA 1
ATOM 649 C C . GLU A 1 85 ? -33.434 8.737 -8.952 1.00 53.09 85 GLU A C 1
ATOM 651 O O . GLU A 1 85 ? -34.376 8.066 -9.372 1.00 53.09 85 GLU A O 1
ATOM 656 N N . THR A 1 86 ? -33.620 9.997 -8.556 1.00 51.41 86 THR A N 1
ATOM 657 C CA . THR A 1 86 ? -34.931 10.656 -8.580 1.00 51.41 86 THR A CA 1
ATOM 658 C C . THR A 1 86 ? -34.945 11.725 -9.670 1.00 51.41 86 THR A C 1
ATOM 660 O O . THR A 1 86 ? -34.175 12.687 -9.568 1.00 51.41 86 THR A O 1
ATOM 663 N N . PRO A 1 87 ? -35.818 11.626 -10.693 1.00 49.50 87 PRO A N 1
ATOM 664 C CA . PRO A 1 87 ? -36.063 12.746 -11.582 1.00 49.50 87 PRO A CA 1
ATOM 665 C C . PRO A 1 87 ? -36.684 13.853 -10.731 1.00 49.50 87 PRO A C 1
ATOM 667 O O . PRO A 1 87 ? -37.846 13.768 -10.338 1.00 49.50 87 PRO A O 1
ATOM 670 N N . LEU A 1 88 ? -35.886 14.866 -10.386 1.00 53.03 88 LEU A N 1
ATOM 671 C CA . LEU A 1 88 ? -36.398 16.089 -9.781 1.00 53.03 88 LEU A CA 1
ATOM 672 C C . LEU A 1 88 ? -37.400 16.668 -10.774 1.00 53.03 88 LEU A C 1
ATOM 674 O O . LEU A 1 88 ? -37.038 17.067 -11.883 1.00 53.03 88 LEU A O 1
ATOM 678 N N . SER A 1 89 ? -38.663 16.609 -10.374 1.00 49.22 89 SER A N 1
ATOM 679 C CA . SER A 1 89 ? -39.825 17.058 -11.114 1.00 49.22 89 SER A CA 1
ATOM 680 C C . SER A 1 89 ? -39.553 18.407 -11.768 1.00 49.22 89 SER A C 1
ATOM 682 O O . SER A 1 89 ? -39.029 19.342 -11.163 1.00 49.22 89 SER A O 1
ATOM 684 N N . GLN A 1 90 ? -39.902 18.450 -13.047 1.00 52.56 90 GLN A N 1
ATOM 685 C CA . GLN A 1 90 ? -39.805 19.580 -13.951 1.00 52.56 90 GLN A CA 1
ATOM 686 C C . GLN A 1 90 ? -40.360 20.848 -13.292 1.00 52.56 90 GLN A C 1
ATOM 688 O O . GLN A 1 90 ? -41.569 21.023 -13.175 1.00 52.56 90 GLN A O 1
ATOM 693 N N . THR A 1 91 ? -39.496 21.762 -12.862 1.00 49.41 91 THR A N 1
ATOM 694 C CA . THR A 1 91 ? -39.875 23.167 -12.689 1.00 49.41 91 THR A CA 1
ATOM 695 C C . THR A 1 91 ? -38.678 24.025 -13.073 1.00 49.41 91 THR A C 1
ATOM 697 O O . THR A 1 91 ? -37.644 24.061 -12.407 1.00 49.41 91 THR A O 1
ATOM 700 N N . SER A 1 92 ? -38.824 24.610 -14.255 1.00 51.12 92 SER A N 1
ATOM 701 C CA . SER A 1 92 ? -37.833 25.310 -15.059 1.00 51.12 92 SER A CA 1
ATOM 702 C C . SER A 1 92 ? -37.423 26.657 -14.455 1.00 51.12 92 SER A C 1
ATOM 704 O O . SER A 1 92 ? -38.276 27.435 -14.038 1.00 51.12 92 SER A O 1
ATOM 706 N N . GLY A 1 93 ? -36.122 26.968 -14.486 1.00 56.84 93 GLY A N 1
ATOM 707 C CA . GLY A 1 93 ? -35.582 28.299 -14.194 1.00 56.84 93 GLY A CA 1
ATOM 708 C C . GLY A 1 93 ? -34.110 28.425 -14.637 1.00 56.84 93 GLY A C 1
ATOM 709 O O . GLY A 1 93 ? -33.355 27.482 -14.397 1.00 56.84 93 GLY A O 1
ATOM 710 N N . PRO A 1 94 ? -33.665 29.532 -15.276 1.00 52.25 94 PRO A N 1
ATOM 711 C CA . PRO A 1 94 ? -32.402 29.557 -16.034 1.00 52.25 94 PRO A CA 1
ATOM 712 C C . PRO A 1 94 ? -31.105 29.698 -15.216 1.00 52.25 94 PRO A C 1
ATOM 714 O O . PRO A 1 94 ? -30.028 29.655 -15.801 1.00 52.25 94 PRO A O 1
ATOM 717 N N . ILE A 1 95 ? -31.160 29.873 -13.890 1.00 48.34 95 ILE A N 1
ATOM 718 C CA . ILE A 1 95 ? -29.961 30.021 -13.043 1.00 48.34 95 ILE A CA 1
ATOM 719 C C . ILE A 1 95 ? -30.111 29.156 -11.784 1.00 48.34 95 ILE A C 1
ATOM 721 O O . ILE A 1 95 ? -30.939 29.438 -10.919 1.00 48.34 95 ILE A O 1
ATOM 725 N N . ARG A 1 96 ? -29.311 28.084 -11.676 1.00 55.69 96 ARG A N 1
ATOM 726 C CA . ARG A 1 96 ? -29.321 27.138 -10.544 1.00 55.69 96 ARG A CA 1
ATOM 727 C C . ARG A 1 96 ? -28.209 27.458 -9.540 1.00 55.69 96 ARG A C 1
ATOM 729 O O . ARG A 1 96 ? -27.138 26.864 -9.581 1.00 55.69 96 ARG A O 1
ATOM 736 N N . SER A 1 97 ? -28.483 28.316 -8.559 1.00 53.25 97 SER A N 1
ATOM 737 C CA . SER A 1 97 ? -27.631 28.475 -7.361 1.00 53.25 97 SER A CA 1
ATOM 738 C C . SER A 1 97 ? -27.494 27.170 -6.549 1.00 53.25 97 SER A C 1
ATOM 740 O O . SER A 1 97 ? -26.486 26.945 -5.882 1.00 53.25 97 SER A O 1
ATOM 742 N N . ASN A 1 98 ? -28.463 26.256 -6.672 1.00 52.56 98 ASN A N 1
ATOM 743 C CA . ASN A 1 98 ? -28.463 24.953 -5.999 1.00 52.56 98 ASN A CA 1
ATOM 744 C C . ASN A 1 98 ? -27.431 23.947 -6.556 1.00 52.56 98 ASN A C 1
ATOM 746 O O . ASN A 1 98 ? -27.096 22.985 -5.869 1.00 52.56 98 ASN A O 1
ATOM 750 N N . GLU A 1 99 ? -26.920 24.128 -7.782 1.00 54.06 99 GLU A N 1
ATOM 751 C CA . GLU A 1 99 ? -25.851 23.258 -8.309 1.00 54.06 99 GLU A CA 1
ATOM 752 C C . GLU A 1 99 ? -24.477 23.616 -7.735 1.00 54.06 99 GLU A C 1
ATOM 754 O O . GLU A 1 99 ? -23.701 22.723 -7.395 1.00 54.06 99 GLU A O 1
ATOM 759 N N . LEU A 1 100 ? -24.213 24.911 -7.538 1.00 54.59 100 LEU A N 1
ATOM 760 C CA . LEU A 1 100 ? -22.978 25.400 -6.919 1.00 54.59 100 LEU A CA 1
ATOM 761 C C . LEU A 1 100 ? -22.943 25.129 -5.405 1.00 54.59 100 LEU A C 1
ATOM 763 O O . LEU A 1 100 ? -21.888 24.818 -4.862 1.00 54.59 100 LEU A O 1
ATOM 767 N N . LEU A 1 101 ? -24.096 25.165 -4.724 1.00 54.72 101 LEU A N 1
ATOM 768 C CA . LEU A 1 101 ? -24.205 24.742 -3.320 1.00 54.72 101 LEU A CA 1
ATOM 769 C C . LEU A 1 101 ? -24.062 23.217 -3.153 1.00 54.72 101 LEU A C 1
ATOM 771 O O . LEU A 1 101 ? -23.476 22.765 -2.171 1.00 54.72 101 LEU A O 1
ATOM 775 N N . ARG A 1 102 ? -24.531 22.406 -4.115 1.00 53.94 102 ARG A N 1
ATOM 776 C CA . ARG A 1 102 ? -24.356 20.941 -4.072 1.00 53.94 102 ARG A CA 1
ATOM 777 C C . ARG A 1 102 ? -22.909 20.508 -4.247 1.00 53.94 102 ARG A C 1
ATOM 779 O O . ARG A 1 102 ? -22.495 19.588 -3.551 1.00 53.94 102 ARG A O 1
ATOM 786 N N . SER A 1 103 ? -22.143 21.130 -5.145 1.00 56.84 103 SER A N 1
ATOM 787 C CA . SER A 1 103 ? -20.740 20.741 -5.359 1.00 56.84 103 SER A CA 1
ATOM 788 C C . SER A 1 103 ? -19.891 20.944 -4.097 1.00 56.84 103 SER A C 1
ATOM 790 O O . SER A 1 103 ? -19.109 20.063 -3.742 1.00 56.84 103 SER A O 1
ATOM 792 N N . ALA A 1 104 ? -20.118 22.037 -3.360 1.00 58.94 104 ALA A N 1
ATOM 793 C CA . ALA A 1 104 ? -19.489 22.285 -2.064 1.00 58.94 104 ALA A CA 1
ATOM 794 C C . ALA A 1 104 ? -20.003 21.335 -0.965 1.00 58.94 104 ALA A C 1
ATOM 796 O O . ALA A 1 104 ? -19.203 20.812 -0.190 1.00 58.94 104 ALA A O 1
ATOM 797 N N . ALA A 1 105 ? -21.307 21.034 -0.937 1.00 59.97 105 ALA A N 1
ATOM 798 C CA . ALA A 1 105 ? -21.902 20.141 0.059 1.00 59.97 105 ALA A CA 1
ATOM 799 C C . ALA A 1 105 ? -21.376 18.696 -0.028 1.00 59.97 105 ALA A C 1
ATOM 801 O O . ALA A 1 105 ? -21.204 18.055 1.004 1.00 59.97 105 ALA A O 1
ATOM 802 N N . TRP A 1 106 ? -21.058 18.177 -1.222 1.00 60.75 106 TRP A N 1
ATOM 803 C CA . TRP A 1 106 ? -20.417 16.858 -1.353 1.00 60.75 106 TRP A CA 1
ATOM 804 C C . TRP A 1 106 ? -18.992 16.844 -0.798 1.00 60.75 106 TRP A C 1
ATOM 806 O O . TRP A 1 106 ? -18.591 15.858 -0.185 1.00 60.75 106 TRP A O 1
ATOM 816 N N . VAL A 1 107 ? -18.238 17.936 -0.964 1.00 62.66 107 VAL A N 1
ATOM 817 C CA . VAL A 1 107 ? -16.898 18.084 -0.374 1.00 62.66 107 VAL A CA 1
ATOM 818 C C . VAL A 1 107 ? -16.991 18.193 1.143 1.00 62.66 107 VAL A C 1
ATOM 820 O O . VAL A 1 107 ? -16.179 17.599 1.845 1.00 62.66 107 VAL A O 1
ATOM 823 N N . GLU A 1 108 ? -17.989 18.900 1.665 1.00 59.38 108 GLU A N 1
ATOM 824 C CA . GLU A 1 108 ? -18.227 19.022 3.103 1.00 59.38 108 GLU A CA 1
ATOM 825 C C . GLU A 1 108 ? -18.714 17.701 3.721 1.00 59.38 108 GLU A C 1
ATOM 827 O O . GLU A 1 108 ? -18.310 17.346 4.826 1.00 59.38 108 GLU A O 1
ATOM 832 N N . LEU A 1 109 ? -19.494 16.913 2.974 1.00 59.62 109 LEU A N 1
ATOM 833 C CA . LEU A 1 109 ? -19.955 15.581 3.362 1.00 59.62 109 LEU A CA 1
ATOM 834 C C . LEU A 1 109 ? -18.840 14.522 3.281 1.00 59.62 109 LEU A C 1
ATOM 836 O O . LEU A 1 109 ? -18.763 13.662 4.152 1.00 59.62 109 LEU A O 1
ATOM 840 N N . LEU A 1 110 ? -17.954 14.600 2.279 1.00 57.25 110 LEU A N 1
ATOM 841 C CA . LEU A 1 110 ? -16.735 13.782 2.188 1.00 57.25 110 LEU A CA 1
ATOM 842 C C . LEU A 1 110 ? -15.698 14.179 3.250 1.00 57.25 110 LEU A C 1
ATOM 844 O O . LEU A 1 110 ? -15.004 13.316 3.781 1.00 57.25 110 LEU A O 1
ATOM 848 N N . ARG A 1 111 ? -15.593 15.474 3.577 1.00 55.03 111 ARG A N 1
ATOM 849 C CA . ARG A 1 111 ? -14.737 15.993 4.657 1.00 55.03 111 ARG A CA 1
ATOM 850 C C . ARG A 1 111 ? -15.308 15.659 6.034 1.00 55.03 111 ARG A C 1
ATOM 852 O O . ARG A 1 111 ? -14.547 15.478 6.983 1.00 55.03 111 ARG A O 1
ATOM 859 N N . SER A 1 112 ? -16.630 15.560 6.155 1.00 60.00 112 SER A N 1
ATOM 860 C CA . SER A 1 112 ? -17.274 15.025 7.345 1.00 60.00 112 SER A CA 1
ATOM 861 C C . SER A 1 112 ? -16.919 13.545 7.451 1.00 60.00 112 SER A C 1
ATOM 863 O O . SER A 1 112 ? -17.452 12.696 6.737 1.00 60.00 112 SER A O 1
ATOM 865 N N . TYR A 1 113 ? -16.011 13.228 8.374 1.00 58.28 113 TYR A N 1
ATOM 866 C CA . TYR A 1 113 ? -15.500 11.882 8.656 1.00 58.28 113 TYR A CA 1
ATOM 867 C C . TYR A 1 113 ? -16.590 10.810 8.851 1.00 58.28 113 TYR A C 1
ATOM 869 O O . TYR A 1 113 ? -16.284 9.625 8.842 1.00 58.28 113 TYR A O 1
ATOM 877 N N . ARG A 1 114 ? -17.867 11.189 8.974 1.00 61.00 114 ARG A N 1
ATOM 878 C CA . ARG A 1 114 ? -19.009 10.291 9.156 1.00 61.00 114 ARG A CA 1
ATOM 879 C C . ARG A 1 114 ? -19.211 9.290 8.014 1.00 61.00 114 ARG A C 1
ATOM 881 O O . ARG A 1 114 ? -19.608 8.164 8.292 1.00 61.00 114 ARG A O 1
ATOM 888 N N . ILE A 1 115 ? -18.956 9.669 6.756 1.00 60.88 115 ILE A N 1
ATOM 889 C CA . ILE A 1 115 ? -19.130 8.744 5.615 1.00 60.88 115 ILE A CA 1
ATOM 890 C C . ILE A 1 115 ? -17.870 7.919 5.373 1.00 60.88 115 ILE A C 1
ATOM 892 O O . ILE A 1 115 ? -17.960 6.704 5.211 1.00 60.88 115 ILE A O 1
ATOM 896 N N . VAL A 1 116 ? -16.698 8.558 5.387 1.00 61.94 116 VAL A N 1
ATOM 897 C CA . VAL A 1 116 ? -15.420 7.865 5.168 1.00 61.94 116 VAL A CA 1
ATOM 898 C C . VAL A 1 116 ? -15.197 6.801 6.241 1.00 61.94 116 VAL A C 1
ATOM 900 O O . VAL A 1 116 ? -14.871 5.668 5.905 1.00 61.94 116 VAL A O 1
ATOM 903 N N . ASP A 1 117 ? -15.467 7.114 7.509 1.00 73.31 117 ASP A N 1
ATOM 904 C CA . ASP A 1 117 ? -15.326 6.160 8.611 1.00 73.31 117 ASP A CA 1
ATOM 905 C C . ASP A 1 117 ? -16.321 4.994 8.495 1.00 73.31 117 ASP A C 1
ATOM 907 O O . ASP A 1 117 ? -15.953 3.837 8.684 1.00 73.31 117 ASP A O 1
ATOM 911 N N . ALA A 1 118 ? -17.566 5.258 8.080 1.00 72.75 118 ALA A N 1
ATOM 912 C CA . ALA A 1 118 ? -18.550 4.201 7.845 1.00 72.75 118 ALA A CA 1
ATOM 913 C C . ALA A 1 118 ? -18.128 3.251 6.709 1.00 72.75 118 ALA A C 1
ATOM 915 O O . ALA A 1 118 ? -18.297 2.037 6.829 1.00 72.75 118 ALA A O 1
ATOM 916 N N . VAL A 1 119 ? -17.554 3.778 5.623 1.00 77.31 119 VAL A N 1
ATOM 917 C CA . VAL A 1 119 ? -17.067 2.969 4.493 1.00 77.31 119 VAL A CA 1
ATOM 918 C C . VAL A 1 119 ? -15.805 2.196 4.869 1.00 77.31 119 VAL A C 1
ATOM 920 O O . VAL A 1 119 ? -15.732 1.003 4.589 1.00 77.31 119 VAL A O 1
ATOM 923 N N . VAL A 1 120 ? -14.847 2.828 5.552 1.00 80.12 120 VAL A N 1
ATOM 924 C CA . VAL A 1 120 ? -13.628 2.170 6.051 1.00 80.12 120 VAL A CA 1
ATOM 925 C C . VAL A 1 120 ? -13.982 1.036 7.012 1.00 80.12 120 VAL A C 1
ATOM 927 O O . VAL A 1 120 ? -13.428 -0.055 6.884 1.00 80.12 120 VAL A O 1
ATOM 930 N N . ARG A 1 121 ? -14.953 1.248 7.913 1.00 79.19 121 ARG A N 1
ATOM 931 C CA . ARG A 1 121 ? -15.463 0.200 8.810 1.00 79.19 121 ARG A CA 1
ATOM 932 C C . ARG A 1 121 ? -16.168 -0.920 8.047 1.00 79.19 121 ARG A C 1
ATOM 934 O O . ARG A 1 121 ? -15.877 -2.084 8.297 1.00 79.19 121 ARG A O 1
ATOM 941 N N . LYS A 1 122 ? -17.054 -0.584 7.100 1.00 77.19 122 LYS A N 1
ATOM 942 C CA . LYS A 1 122 ? -17.826 -1.563 6.311 1.00 77.19 122 LYS A CA 1
ATOM 943 C C . LYS A 1 122 ? -16.949 -2.420 5.395 1.00 77.19 122 LYS A C 1
ATOM 945 O O . LYS A 1 122 ? -17.248 -3.592 5.204 1.00 77.19 122 LYS A O 1
ATOM 950 N N . LEU A 1 123 ? -15.903 -1.835 4.815 1.00 78.81 123 LEU A N 1
ATOM 951 C CA . LEU A 1 123 ? -14.980 -2.508 3.897 1.00 78.81 123 LEU A CA 1
ATOM 952 C C . LEU A 1 123 ? -13.719 -3.048 4.591 1.00 78.81 123 LEU A C 1
ATOM 954 O O . LEU A 1 123 ? -12.827 -3.537 3.907 1.00 78.81 123 LEU A O 1
ATOM 958 N N . ALA A 1 124 ? -13.625 -2.946 5.920 1.00 78.88 124 ALA A N 1
ATOM 959 C CA . ALA A 1 124 ? -12.471 -3.381 6.709 1.00 78.88 124 ALA A CA 1
ATOM 960 C C . ALA A 1 124 ? -11.10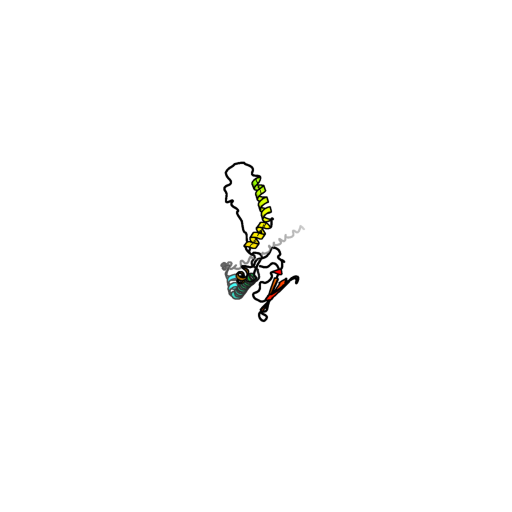9 -2.822 6.237 1.00 78.88 124 ALA A C 1
ATOM 962 O O . ALA A 1 124 ? -10.067 -3.438 6.445 1.00 78.88 124 ALA A O 1
ATOM 963 N N . LEU A 1 125 ? -11.087 -1.613 5.654 1.00 79.56 125 LEU A N 1
ATOM 964 C CA . LEU A 1 125 ? -9.877 -1.008 5.060 1.00 79.56 125 LEU A CA 1
ATOM 965 C C . LEU A 1 125 ? -8.816 -0.576 6.093 1.00 79.56 125 LEU A C 1
ATOM 967 O O . LEU A 1 125 ? -7.791 -0.006 5.734 1.00 79.56 125 LEU A O 1
ATOM 971 N N . TYR A 1 126 ? -9.065 -0.822 7.379 1.00 77.75 126 TYR A N 1
ATOM 972 C CA . TYR A 1 126 ? -8.141 -0.576 8.487 1.00 77.75 126 TYR A CA 1
ATOM 973 C C . TYR A 1 126 ? -7.258 -1.793 8.811 1.00 77.75 126 TYR A C 1
ATOM 975 O O . TYR A 1 126 ? -6.411 -1.706 9.700 1.00 77.75 126 TYR A O 1
ATOM 983 N N . VAL A 1 127 ? -7.421 -2.911 8.092 1.00 78.94 127 VAL A N 1
ATOM 984 C CA . VAL A 1 127 ? -6.572 -4.101 8.211 1.00 78.94 127 VAL A CA 1
ATOM 985 C C . VAL A 1 127 ? -5.960 -4.433 6.858 1.00 78.94 127 VAL A C 1
ATOM 987 O O . VAL A 1 127 ? -6.669 -4.652 5.882 1.00 78.94 127 VAL A O 1
ATOM 990 N N . GLN A 1 128 ? -4.632 -4.526 6.810 1.00 79.12 128 GLN A N 1
ATOM 991 C CA . GLN A 1 128 ? -3.899 -4.936 5.614 1.00 79.12 128 GLN A CA 1
ATOM 992 C C . GLN A 1 128 ? -2.941 -6.086 5.970 1.00 79.12 128 GLN A C 1
ATOM 994 O O . GLN A 1 128 ? -1.825 -5.833 6.432 1.00 79.12 128 GLN A O 1
ATOM 999 N N . PRO A 1 129 ? -3.350 -7.354 5.781 1.00 74.62 129 PRO A N 1
ATOM 1000 C CA . PRO A 1 129 ? -2.470 -8.496 6.000 1.00 74.62 129 PRO A CA 1
ATOM 1001 C C . PRO A 1 129 ? -1.286 -8.448 5.027 1.00 74.62 129 PRO A C 1
ATOM 1003 O O . PRO A 1 129 ? -1.458 -8.147 3.845 1.00 74.62 129 PRO A O 1
ATOM 1006 N N . SER A 1 130 ? -0.078 -8.772 5.497 1.00 75.25 130 SER A N 1
ATOM 1007 C CA . SER A 1 130 ? 1.106 -8.847 4.625 1.00 75.25 130 SER A CA 1
ATOM 1008 C C . SER A 1 130 ? 1.029 -10.010 3.631 1.00 75.25 130 SER A C 1
ATOM 1010 O O . SER A 1 130 ? 1.625 -9.938 2.559 1.00 75.25 130 SER A O 1
ATOM 1012 N N . ASN A 1 131 ? 0.287 -11.067 3.970 1.00 75.88 131 ASN A N 1
ATOM 1013 C CA . ASN A 1 131 ? 0.006 -12.196 3.094 1.00 75.88 131 ASN A CA 1
ATOM 1014 C C . ASN A 1 131 ? -1.484 -12.185 2.697 1.00 75.88 131 ASN A C 1
ATOM 1016 O O . ASN A 1 131 ? -2.339 -12.272 3.581 1.00 75.88 131 ASN A O 1
ATOM 1020 N N . PRO A 1 132 ? -1.822 -12.130 1.395 1.00 74.56 132 PRO A N 1
ATOM 1021 C CA . PRO A 1 132 ? -3.209 -12.149 0.930 1.00 74.56 132 PRO A CA 1
ATOM 1022 C C . PRO A 1 132 ? -4.015 -13.369 1.403 1.00 74.56 132 PRO A C 1
ATOM 1024 O O . PRO A 1 132 ? -5.224 -13.263 1.589 1.00 74.56 132 PRO A O 1
ATOM 1027 N N . GLY A 1 133 ? -3.359 -14.516 1.628 1.00 78.44 133 GLY A N 1
ATOM 1028 C CA . GLY A 1 133 ? -4.012 -15.738 2.1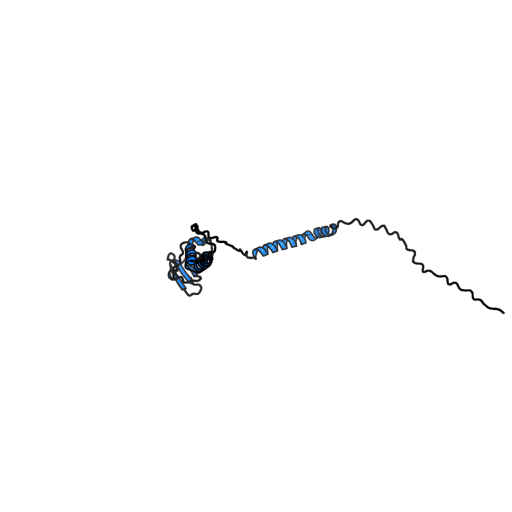14 1.00 78.44 133 GLY A CA 1
ATOM 1029 C C . GLY A 1 133 ? -4.569 -15.633 3.538 1.00 78.44 133 GLY A C 1
ATOM 1030 O O . GLY A 1 133 ? -5.472 -16.383 3.894 1.00 78.44 133 GLY A O 1
ATOM 1031 N N . ASP A 1 134 ? -4.094 -14.668 4.329 1.00 75.19 134 ASP A N 1
ATOM 1032 C CA . ASP A 1 134 ? -4.502 -14.498 5.727 1.00 75.19 134 ASP A CA 1
ATOM 1033 C C . ASP A 1 134 ? -5.768 -13.635 5.865 1.00 75.19 134 ASP A C 1
ATOM 1035 O O . ASP A 1 134 ? -6.292 -13.462 6.964 1.00 75.19 134 ASP A O 1
ATOM 1039 N N . HIS A 1 135 ? -6.304 -13.109 4.757 1.00 75.69 135 HIS A N 1
ATOM 1040 C CA . HIS A 1 135 ? -7.460 -12.209 4.761 1.00 75.69 135 HIS A CA 1
ATOM 1041 C C . HIS A 1 135 ? -8.711 -12.834 5.404 1.00 75.69 135 HIS A C 1
ATOM 1043 O O . HIS A 1 135 ? -9.496 -12.138 6.046 1.00 75.69 135 HIS A O 1
ATOM 1049 N N . SER A 1 136 ? -8.893 -14.155 5.294 1.00 79.81 136 SER A N 1
ATOM 1050 C CA . SER A 1 136 ? -10.016 -14.856 5.930 1.00 79.81 136 SER A CA 1
ATOM 1051 C C . SER A 1 136 ? -9.940 -14.847 7.459 1.00 79.81 136 SER A C 1
ATOM 1053 O O . SER A 1 136 ? -10.986 -14.837 8.107 1.00 79.81 136 SER A O 1
ATOM 1055 N N . LEU A 1 137 ? -8.735 -14.802 8.044 1.00 79.25 137 LEU A N 1
ATOM 1056 C CA . LEU A 1 137 ? -8.533 -14.751 9.499 1.00 79.25 137 LEU A CA 1
ATOM 1057 C C . LEU A 1 137 ? -9.004 -13.421 10.101 1.00 79.25 137 LEU A C 1
ATOM 1059 O O . LEU A 1 137 ? -9.413 -13.382 11.257 1.00 79.25 137 LEU A O 1
ATOM 1063 N N . PHE A 1 138 ? -8.987 -12.349 9.306 1.00 80.00 138 PHE A N 1
ATOM 1064 C CA . PHE A 1 138 ? -9.390 -11.003 9.718 1.00 80.00 138 PHE A CA 1
ATOM 1065 C C . PHE A 1 138 ? -10.795 -10.615 9.239 1.00 80.00 138 PHE A C 1
ATOM 1067 O O . PHE A 1 138 ? -11.215 -9.481 9.4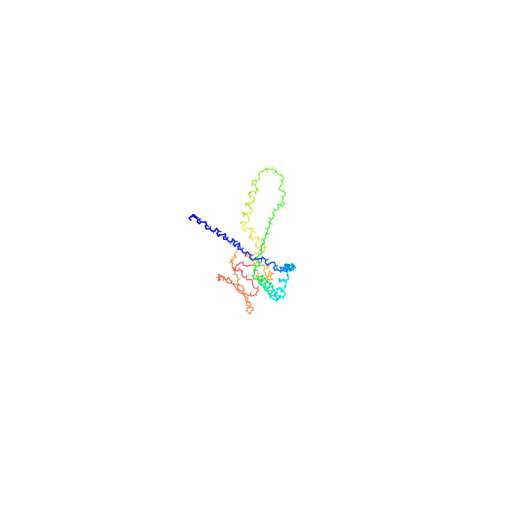35 1.00 80.00 138 PHE A O 1
ATOM 1074 N N . SER A 1 139 ? -11.546 -11.545 8.642 1.00 77.06 139 SER A N 1
ATOM 1075 C CA . SER A 1 139 ? -12.894 -11.283 8.108 1.00 77.06 139 SER A CA 1
ATOM 1076 C C . SER A 1 139 ? -13.883 -10.749 9.152 1.00 77.06 139 SER A C 1
ATOM 1078 O O . SER A 1 139 ? -14.740 -9.934 8.820 1.00 77.06 139 SER A O 1
ATOM 1080 N N . ASN A 1 140 ? -13.734 -11.176 10.408 1.00 82.06 140 ASN A N 1
ATOM 1081 C CA . ASN A 1 140 ? -14.569 -10.754 11.535 1.00 82.06 140 ASN A CA 1
ATOM 1082 C C . ASN A 1 140 ? -13.883 -9.736 12.453 1.00 82.06 140 ASN A C 1
ATOM 1084 O O . ASN A 1 140 ? -14.444 -9.399 13.490 1.00 82.06 140 ASN A O 1
ATOM 1088 N N . PHE A 1 141 ? -12.678 -9.278 12.106 1.00 83.50 141 PHE A N 1
ATOM 1089 C CA . PHE A 1 141 ? -11.962 -8.304 12.918 1.00 83.50 141 PHE A CA 1
ATOM 1090 C C . PHE A 1 141 ? -12.678 -6.956 12.847 1.00 83.50 141 PHE A C 1
ATOM 1092 O O . PHE A 1 141 ? -12.922 -6.432 11.760 1.00 83.50 141 PHE A O 1
ATOM 1099 N N . ALA A 1 142 ? -12.998 -6.396 14.008 1.00 83.44 142 ALA A N 1
ATOM 1100 C CA . ALA A 1 142 ? -13.634 -5.103 14.164 1.00 83.44 142 ALA A CA 1
ATOM 1101 C C . ALA A 1 142 ? -12.873 -4.221 15.163 1.00 83.44 142 ALA A C 1
ATOM 1103 O O . ALA A 1 142 ? -12.090 -4.685 15.988 1.00 83.44 142 ALA A O 1
ATOM 1104 N N . ILE A 1 143 ? -13.111 -2.913 15.083 1.00 85.75 143 ILE A N 1
ATOM 1105 C CA . ILE A 1 143 ? -12.543 -1.923 16.005 1.00 85.75 143 ILE A CA 1
ATOM 1106 C C . ILE A 1 143 ? -13.657 -1.195 16.753 1.00 85.75 143 ILE A C 1
ATOM 1108 O O . ILE A 1 143 ? -14.665 -0.790 16.166 1.00 85.75 143 ILE A O 1
ATOM 1112 N N . GLU A 1 144 ? -13.468 -1.005 18.054 1.00 83.75 144 GLU A N 1
ATOM 1113 C CA . GLU A 1 144 ? -14.327 -0.159 18.876 1.00 83.75 144 GLU A CA 1
ATOM 1114 C C . GLU A 1 144 ? -14.017 1.334 18.664 1.00 83.75 144 GLU A C 1
ATOM 1116 O O . GLU A 1 144 ? -13.049 1.719 18.003 1.00 83.75 144 GLU A O 1
ATOM 1121 N N . ASN A 1 145 ? -14.842 2.217 19.235 1.00 76.75 145 ASN A N 1
ATOM 1122 C CA . ASN A 1 145 ? -14.636 3.667 19.126 1.00 76.75 145 ASN A CA 1
ATOM 1123 C C . ASN A 1 145 ? -13.341 4.145 19.802 1.00 76.75 145 ASN A C 1
ATOM 1125 O O . ASN A 1 145 ? -12.832 5.209 19.456 1.00 76.75 145 ASN A O 1
ATOM 1129 N N . ARG A 1 146 ? -12.810 3.380 20.763 1.00 79.00 146 ARG A N 1
ATOM 1130 C CA . ARG A 1 146 ? -11.589 3.705 21.506 1.00 79.00 146 ARG A CA 1
ATOM 1131 C C . ARG A 1 146 ? -10.438 2.805 21.061 1.00 79.00 146 ARG A C 1
ATOM 1133 O O . ARG A 1 146 ? -9.958 1.975 21.820 1.00 79.00 146 ARG A O 1
ATOM 1140 N N . LEU A 1 147 ? -10.026 2.975 19.810 1.00 83.44 147 LEU A N 1
ATOM 1141 C CA . LEU A 1 147 ? -8.861 2.304 19.241 1.00 83.44 147 LEU A CA 1
ATOM 1142 C C . LEU A 1 147 ? -7.579 3.038 19.650 1.00 83.44 147 LEU A C 1
ATOM 1144 O O . LEU A 1 147 ? -7.507 4.262 19.534 1.00 83.44 147 LEU A O 1
ATOM 1148 N N . ILE A 1 148 ? -6.548 2.297 20.052 1.00 84.75 148 ILE A N 1
ATOM 1149 C CA . ILE A 1 148 ? -5.182 2.830 20.111 1.00 84.75 148 ILE A CA 1
ATOM 1150 C C . ILE A 1 148 ? -4.546 2.616 18.725 1.00 84.75 148 ILE A C 1
ATOM 1152 O O . ILE A 1 148 ? -4.262 1.475 18.358 1.00 84.75 148 ILE A O 1
ATOM 1156 N N . PRO A 1 149 ? -4.348 3.660 17.902 1.00 81.56 149 PRO A N 1
ATOM 1157 C CA . PRO A 1 149 ? -3.783 3.483 16.571 1.00 81.56 149 PRO A CA 1
ATOM 1158 C C . PRO A 1 149 ? -2.284 3.178 16.651 1.00 81.56 149 PRO A C 1
ATOM 1160 O O . PRO A 1 149 ? -1.552 3.767 17.447 1.00 81.56 149 PRO A O 1
ATOM 1163 N N . GLY A 1 150 ? -1.810 2.284 15.787 1.00 83.50 150 GLY A N 1
ATOM 1164 C CA . GLY A 1 150 ? -0.389 1.993 15.652 1.00 83.50 150 GLY A CA 1
ATOM 1165 C C . GLY A 1 150 ? -0.118 0.627 15.041 1.00 83.50 150 GLY A C 1
ATOM 1166 O O . GLY A 1 150 ? -1.032 -0.104 14.663 1.00 83.50 150 GLY A O 1
ATOM 1167 N N . THR A 1 151 ? 1.165 0.290 14.951 1.00 84.06 151 THR A N 1
ATOM 1168 C CA . THR A 1 151 ? 1.613 -1.022 14.485 1.00 84.06 151 THR A CA 1
ATOM 1169 C C . THR A 1 151 ? 1.663 -1.984 15.659 1.00 84.06 151 THR A C 1
ATOM 1171 O O . THR A 1 151 ? 2.307 -1.706 16.673 1.00 84.06 151 THR A O 1
ATOM 1174 N N . TYR A 1 152 ? 1.000 -3.125 15.507 1.00 84.44 152 TYR A N 1
ATOM 1175 C CA . TYR A 1 152 ? 0.963 -4.180 16.508 1.00 84.44 152 TYR A CA 1
ATOM 1176 C C . TYR A 1 152 ? 1.777 -5.385 16.050 1.00 84.44 152 TYR A C 1
ATOM 1178 O O . TYR A 1 152 ? 1.740 -5.771 14.882 1.00 84.44 152 TYR A O 1
ATOM 1186 N N . LYS A 1 153 ? 2.484 -6.007 16.991 1.00 86.50 153 LYS A N 1
ATOM 1187 C CA . LYS A 1 153 ? 3.133 -7.302 16.817 1.00 86.50 153 LYS A CA 1
ATOM 1188 C C . LYS A 1 153 ? 2.413 -8.325 17.685 1.00 86.50 153 LYS A C 1
ATOM 1190 O O . LYS A 1 153 ? 2.353 -8.161 18.903 1.00 86.50 153 LYS A O 1
ATOM 1195 N N . LEU A 1 154 ? 1.878 -9.365 17.052 1.00 84.88 154 LEU A N 1
ATOM 1196 C CA . LEU A 1 154 ? 1.313 -10.528 17.729 1.00 84.88 154 LEU A CA 1
ATOM 1197 C C . LEU A 1 154 ? 2.348 -11.657 17.717 1.00 84.88 154 LEU A C 1
ATOM 1199 O O . LEU A 1 154 ? 2.741 -12.137 16.655 1.00 84.88 154 LEU A O 1
ATOM 1203 N N . GLU A 1 155 ? 2.791 -12.074 18.896 1.00 86.06 155 GLU A N 1
ATOM 1204 C CA . GLU A 1 155 ? 3.671 -13.224 19.094 1.00 86.06 155 GLU A CA 1
ATOM 1205 C C . GLU A 1 155 ? 2.872 -14.367 19.719 1.00 86.06 155 GLU A C 1
ATOM 1207 O O . GLU A 1 155 ? 2.169 -14.172 20.710 1.00 86.06 155 GLU A O 1
ATOM 1212 N N . ILE A 1 156 ? 2.973 -15.564 19.139 1.00 86.00 156 ILE A N 1
ATOM 1213 C CA . ILE A 1 156 ? 2.276 -16.762 19.614 1.00 86.00 156 ILE A CA 1
ATOM 1214 C C . ILE A 1 156 ? 3.327 -17.775 20.069 1.00 86.00 156 ILE A C 1
ATOM 1216 O O . ILE A 1 156 ? 4.055 -18.337 19.252 1.00 86.00 156 ILE A O 1
ATOM 1220 N N . ASP A 1 157 ? 3.381 -18.018 21.375 1.00 86.88 157 ASP A N 1
ATOM 1221 C CA . ASP A 1 157 ? 4.173 -19.075 21.995 1.00 86.88 157 ASP A CA 1
ATOM 1222 C C . ASP A 1 157 ? 3.355 -20.373 21.965 1.00 86.88 157 ASP A C 1
ATOM 1224 O O . ASP A 1 157 ? 2.388 -20.551 22.717 1.00 86.88 157 ASP A O 1
ATOM 1228 N N . ARG A 1 158 ? 3.717 -21.268 21.040 1.00 85.12 158 ARG A N 1
ATOM 1229 C CA . ARG A 1 158 ? 3.017 -22.543 20.828 1.00 85.12 158 ARG A CA 1
ATOM 1230 C C . ARG A 1 158 ? 3.250 -23.533 21.967 1.00 85.12 158 ARG A C 1
ATOM 1232 O O . ARG A 1 158 ? 2.339 -24.300 22.270 1.00 85.12 158 ARG A O 1
ATOM 1239 N N . ASP A 1 159 ? 4.408 -23.478 22.618 1.00 87.75 159 ASP A N 1
ATOM 1240 C CA . ASP A 1 159 ? 4.777 -24.405 23.690 1.00 87.75 159 ASP A CA 1
ATOM 1241 C C . ASP A 1 159 ? 3.998 -24.082 24.963 1.00 87.75 159 ASP A C 1
ATOM 1243 O O . ASP A 1 159 ? 3.436 -24.961 25.617 1.00 87.75 159 ASP A O 1
ATOM 1247 N N . ARG A 1 160 ? 3.894 -22.789 25.286 1.00 86.19 160 ARG A N 1
ATOM 1248 C CA . ARG A 1 160 ? 3.146 -22.310 26.456 1.00 86.19 160 ARG A CA 1
ATOM 1249 C C . ARG A 1 160 ? 1.671 -22.063 26.164 1.00 86.19 160 ARG A C 1
ATOM 1251 O O . ARG A 1 160 ? 0.937 -21.706 27.081 1.00 86.19 160 ARG A O 1
ATOM 1258 N N . LYS A 1 161 ? 1.235 -22.233 24.909 1.00 89.00 161 LYS A N 1
ATOM 1259 C CA . LYS A 1 161 ? -0.118 -21.909 24.427 1.00 89.00 161 LYS A CA 1
ATOM 1260 C C . LYS A 1 161 ? -0.556 -20.508 24.858 1.00 89.00 161 LYS A C 1
ATOM 1262 O O . LYS A 1 161 ? -1.689 -20.307 25.299 1.00 89.00 161 LYS A O 1
ATOM 1267 N N . ARG A 1 162 ? 0.341 -19.528 24.736 1.00 90.69 162 ARG A N 1
ATOM 1268 C CA . ARG A 1 162 ? 0.060 -18.124 25.065 1.00 90.69 162 ARG A CA 1
ATOM 1269 C C . ARG A 1 162 ? 0.344 -17.218 23.887 1.00 90.69 162 ARG A C 1
ATOM 1271 O O . ARG A 1 162 ? 1.181 -17.521 23.044 1.00 90.69 162 ARG A O 1
ATOM 1278 N N . TRP A 1 163 ? -0.330 -16.084 23.860 1.00 90.00 163 TRP A N 1
ATOM 1279 C CA . TRP A 1 163 ? -0.047 -15.013 22.921 1.00 90.00 163 TRP A CA 1
ATOM 1280 C C . TRP A 1 163 ? 0.330 -13.739 23.669 1.00 90.00 163 TRP A C 1
ATOM 1282 O O . TRP A 1 163 ? -0.053 -13.533 24.824 1.00 90.00 163 TRP A O 1
ATOM 1292 N N . LYS A 1 164 ? 1.095 -12.887 22.994 1.00 90.75 164 LYS A N 1
ATOM 1293 C CA . LYS A 1 164 ? 1.443 -11.543 23.436 1.00 90.75 164 LYS A CA 1
ATOM 1294 C C . LYS A 1 164 ? 1.228 -10.580 22.279 1.00 90.75 164 LYS A C 1
ATOM 1296 O O . LYS A 1 164 ? 1.764 -10.782 21.194 1.00 90.75 164 LYS A O 1
ATOM 1301 N N . LEU A 1 165 ? 0.448 -9.539 22.517 1.00 89.44 165 LEU A N 1
ATOM 1302 C CA . LEU A 1 165 ? 0.197 -8.457 21.582 1.00 89.44 165 LEU A CA 1
ATOM 1303 C C . LEU A 1 165 ? 0.910 -7.214 22.103 1.00 89.44 165 LEU A C 1
ATOM 1305 O O . LEU A 1 165 ? 0.652 -6.790 23.222 1.00 89.44 165 LEU A O 1
ATOM 1309 N N . ALA A 1 166 ? 1.800 -6.622 21.318 1.00 90.12 166 ALA A N 1
ATOM 1310 C CA . ALA A 1 166 ? 2.524 -5.422 21.723 1.00 90.12 166 ALA A CA 1
ATOM 1311 C C . ALA A 1 166 ? 2.492 -4.362 20.627 1.00 90.12 166 ALA A C 1
ATOM 1313 O O . ALA A 1 166 ? 2.638 -4.671 19.444 1.00 90.12 166 ALA A O 1
ATOM 1314 N N . LEU A 1 167 ? 2.336 -3.104 21.027 1.00 89.38 167 LEU A N 1
ATOM 1315 C CA . LEU A 1 167 ? 2.503 -1.965 20.134 1.00 89.38 167 LEU A CA 1
ATOM 1316 C C . LEU A 1 167 ? 3.999 -1.769 19.882 1.00 89.38 167 LEU A C 1
ATOM 1318 O O . LEU A 1 167 ? 4.802 -1.845 20.812 1.00 89.38 167 LEU A O 1
ATOM 1322 N N . THR A 1 168 ? 4.402 -1.523 18.637 1.00 87.75 168 THR A N 1
ATOM 1323 C CA . THR A 1 168 ? 5.830 -1.449 18.270 1.00 87.75 168 THR A CA 1
ATOM 1324 C C . THR A 1 168 ? 6.579 -0.331 19.005 1.00 87.75 168 THR A C 1
ATOM 1326 O O . THR A 1 168 ? 7.776 -0.447 19.243 1.00 87.75 168 THR A O 1
ATOM 1329 N N . ASN A 1 169 ? 5.878 0.726 19.419 1.00 84.56 169 ASN A N 1
ATOM 1330 C CA . ASN A 1 169 ? 6.430 1.819 20.226 1.00 84.56 169 ASN A CA 1
ATOM 1331 C C . ASN A 1 169 ? 6.558 1.486 21.732 1.00 84.56 169 ASN A C 1
ATOM 1333 O O . ASN A 1 169 ? 6.987 2.339 22.501 1.00 84.56 169 ASN A O 1
ATOM 1337 N N . GLY A 1 170 ? 6.146 0.289 22.167 1.00 81.75 170 GLY A N 1
ATOM 1338 C CA . GLY A 1 170 ? 6.190 -0.157 23.562 1.00 81.75 170 GLY A CA 1
ATOM 1339 C C . GLY A 1 170 ? 5.100 0.414 24.477 1.00 81.75 170 GLY A C 1
ATOM 1340 O O . GLY A 1 170 ? 5.029 0.016 25.635 1.00 81.75 170 GLY A O 1
ATOM 1341 N N . ALA A 1 171 ? 4.225 1.299 23.987 1.00 82.81 171 ALA A N 1
ATOM 1342 C CA . ALA A 1 171 ? 3.218 1.975 24.813 1.00 82.81 171 ALA A CA 1
ATOM 1343 C C . ALA A 1 171 ? 2.049 1.068 25.240 1.00 82.81 171 ALA A C 1
ATOM 1345 O O . ALA A 1 171 ? 1.265 1.440 26.111 1.00 82.81 171 ALA A O 1
ATOM 1346 N N . PHE A 1 172 ? 1.918 -0.112 24.630 1.00 86.81 172 PHE A N 1
ATOM 1347 C CA . PHE A 1 172 ? 0.877 -1.078 24.957 1.00 86.81 172 PHE A CA 1
ATOM 1348 C C . PHE A 1 172 ? 1.399 -2.513 24.833 1.00 86.81 172 PHE A C 1
ATOM 1350 O O . PHE A 1 172 ? 2.143 -2.852 23.909 1.00 86.81 172 PHE A O 1
ATOM 1357 N N . THR A 1 173 ? 1.005 -3.358 25.781 1.00 88.88 173 THR A N 1
ATOM 1358 C CA . THR A 1 173 ? 1.234 -4.803 25.774 1.00 88.88 173 THR A CA 1
ATOM 1359 C C . THR A 1 173 ? 0.036 -5.487 26.413 1.00 88.88 173 THR A C 1
ATOM 1361 O O . THR A 1 173 ? -0.409 -5.081 27.481 1.00 88.88 173 THR A O 1
ATOM 1364 N N . ASP A 1 174 ? -0.433 -6.544 25.770 1.00 88.50 174 ASP A N 1
ATOM 1365 C CA . ASP A 1 174 ? -1.510 -7.418 26.212 1.00 88.50 174 ASP A CA 1
ATOM 1366 C C . ASP A 1 174 ? -1.070 -8.877 26.021 1.00 88.50 174 ASP A C 1
ATOM 1368 O O . ASP A 1 174 ? -0.189 -9.175 25.207 1.00 88.50 174 ASP A O 1
ATOM 1372 N N . SER A 1 175 ? -1.623 -9.798 26.801 1.00 90.06 175 SER A N 1
ATOM 1373 C CA . SER A 1 175 ? -1.264 -11.214 26.731 1.00 90.06 175 SER A CA 1
ATOM 1374 C C . SER A 1 175 ? -2.382 -12.102 27.244 1.00 90.06 175 SER A C 1
ATOM 1376 O O . SER A 1 175 ? -3.028 -11.770 28.234 1.00 90.06 175 SER A O 1
ATOM 1378 N N . GLY A 1 176 ? -2.531 -13.277 26.644 1.00 88.50 176 GLY A N 1
ATOM 1379 C CA . GLY A 1 176 ? -3.565 -14.232 27.023 1.00 88.50 176 GLY A CA 1
ATOM 1380 C C . GLY A 1 176 ? -3.239 -15.659 26.602 1.00 88.50 176 GLY A C 1
ATOM 1381 O O . GLY A 1 176 ? -2.151 -15.955 26.097 1.00 88.50 176 GLY A O 1
ATOM 1382 N N . ALA A 1 177 ? -4.185 -16.566 26.835 1.00 89.06 177 ALA A N 1
ATOM 1383 C CA . ALA A 1 177 ? -4.101 -17.944 26.363 1.00 89.06 177 ALA A CA 1
ATOM 1384 C C . ALA A 1 177 ? -4.529 -18.043 24.891 1.00 89.06 177 ALA A C 1
ATOM 1386 O O . ALA A 1 177 ? -5.394 -17.300 24.427 1.00 89.06 177 ALA A O 1
ATOM 1387 N N . VAL A 1 178 ? -3.937 -18.977 24.145 1.00 80.94 178 VAL A N 1
ATOM 1388 C CA . VAL A 1 178 ? -4.344 -19.273 22.763 1.00 80.94 178 VAL A CA 1
ATOM 1389 C C . VAL A 1 178 ? -5.801 -19.744 22.762 1.00 80.94 178 VAL A C 1
ATOM 1391 O O . VAL A 1 178 ? -6.131 -20.731 23.414 1.00 80.94 178 VAL A O 1
ATOM 1394 N N . GLY A 1 179 ? -6.657 -19.024 22.033 1.00 79.69 179 GLY A N 1
ATOM 1395 C CA . GLY A 1 179 ? -8.110 -19.232 22.001 1.00 79.69 179 GLY A CA 1
ATOM 1396 C C . GLY A 1 179 ? -8.917 -18.144 22.719 1.00 79.69 179 GLY A C 1
ATOM 1397 O O . GLY A 1 179 ? -10.119 -18.051 22.491 1.00 79.69 179 GLY A O 1
ATOM 1398 N N . ASP A 1 180 ? -8.276 -17.300 23.533 1.00 79.75 180 ASP A N 1
ATOM 1399 C CA . ASP A 1 180 ? -8.898 -16.089 24.081 1.00 79.75 180 ASP A CA 1
ATOM 1400 C C . ASP A 1 180 ? -8.847 -14.936 23.064 1.00 79.75 180 ASP A C 1
ATOM 1402 O O . ASP A 1 180 ? -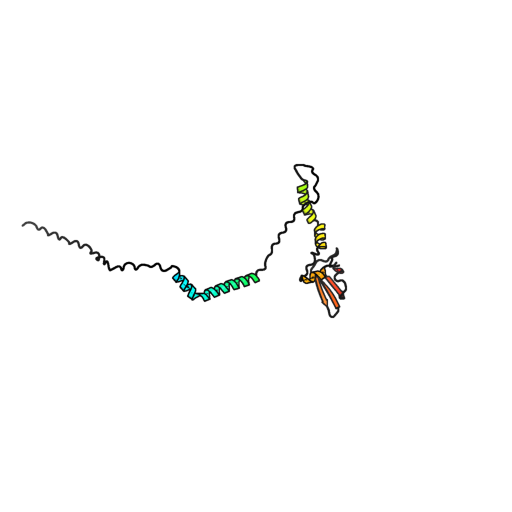8.007 -14.915 22.159 1.00 79.75 180 ASP A O 1
ATOM 1406 N N . SER A 1 181 ? -9.746 -13.964 23.204 1.00 82.38 181 SER A N 1
ATOM 1407 C CA . SER A 1 181 ? -9.783 -12.783 22.343 1.00 82.38 181 SER A CA 1
ATOM 1408 C C . SER A 1 181 ? -8.593 -11.868 22.639 1.00 82.38 181 SER A C 1
ATOM 1410 O O . SER A 1 181 ? -8.398 -11.442 23.778 1.00 82.38 181 SER A O 1
ATOM 1412 N N . ALA A 1 182 ? -7.835 -11.518 21.601 1.00 84.50 182 ALA A N 1
ATOM 1413 C CA . ALA A 1 182 ? -6.659 -10.665 21.714 1.00 84.50 182 ALA A CA 1
ATOM 1414 C C . ALA A 1 182 ? -6.977 -9.186 21.464 1.00 84.50 182 ALA A C 1
ATOM 1416 O O . ALA A 1 182 ? -7.719 -8.853 20.543 1.00 84.50 182 ALA A O 1
ATOM 1417 N N . GLY A 1 183 ? -6.370 -8.286 22.246 1.00 82.94 183 GLY A N 1
ATOM 1418 C CA . GLY A 1 183 ? -6.390 -6.849 21.963 1.00 82.94 183 GLY A CA 1
ATOM 1419 C C . GLY A 1 183 ? -7.680 -6.118 22.331 1.00 82.94 183 GLY A C 1
ATOM 1420 O O . GLY A 1 183 ? -7.863 -4.980 21.902 1.00 82.94 183 GLY A O 1
ATOM 1421 N N . ARG A 1 184 ? -8.545 -6.695 23.179 1.00 85.44 184 ARG A N 1
ATOM 1422 C CA . ARG A 1 184 ? -9.737 -5.986 23.694 1.00 85.44 184 ARG A CA 1
ATOM 1423 C C . ARG A 1 184 ? -9.363 -4.666 24.372 1.00 85.44 184 ARG A C 1
ATOM 1425 O O . ARG A 1 184 ? -10.039 -3.661 24.192 1.00 85.44 184 ARG A O 1
ATOM 1432 N N . GLN A 1 185 ? -8.243 -4.641 25.100 1.00 83.88 185 GLN A N 1
ATOM 1433 C CA . GLN A 1 185 ? -7.741 -3.424 25.751 1.00 83.88 185 GLN A CA 1
ATOM 1434 C C . GLN A 1 185 ? -7.203 -2.375 24.761 1.00 83.88 185 GLN A C 1
ATOM 1436 O O . GLN A 1 185 ? -7.152 -1.193 25.094 1.00 83.88 185 GLN A O 1
ATOM 1441 N N . ALA A 1 186 ? -6.831 -2.794 23.548 1.00 83.62 186 ALA A N 1
ATOM 1442 C CA . ALA A 1 186 ? -6.458 -1.909 22.445 1.00 83.62 186 ALA A CA 1
ATOM 1443 C C . ALA A 1 186 ? -7.670 -1.426 21.624 1.00 83.62 186 ALA A C 1
ATOM 1445 O O . ALA A 1 186 ? -7.503 -0.582 20.741 1.00 83.62 186 ALA A O 1
ATOM 1446 N N . GLY A 1 187 ? -8.873 -1.939 21.916 1.00 84.38 187 GLY A N 1
ATOM 1447 C CA . GLY A 1 187 ? -10.106 -1.644 21.187 1.00 84.38 187 GLY A CA 1
ATOM 1448 C C . GLY A 1 187 ? -10.384 -2.584 20.010 1.00 84.38 187 GLY A C 1
ATOM 1449 O O . GLY A 1 187 ? -11.087 -2.179 19.087 1.00 84.38 187 GLY A O 1
ATOM 1450 N N . PHE A 1 188 ? -9.823 -3.801 20.000 1.00 87.12 188 PHE A N 1
ATOM 1451 C CA . PHE A 1 188 ? -10.115 -4.828 18.988 1.00 87.12 188 PHE A CA 1
ATOM 1452 C C . PHE A 1 188 ? -11.323 -5.679 19.390 1.00 87.12 188 PHE A C 1
ATOM 1454 O O . PHE A 1 188 ? -11.532 -5.947 20.577 1.00 87.12 188 PHE A O 1
ATOM 1461 N N . LYS A 1 189 ? -12.084 -6.131 18.393 1.00 82.62 189 LYS A N 1
ATOM 1462 C CA . LYS A 1 189 ? -13.287 -6.943 18.552 1.00 82.62 189 LYS A CA 1
ATOM 1463 C C . LYS A 1 189 ? -13.343 -8.075 17.533 1.00 82.62 189 LYS A C 1
ATOM 1465 O O . LYS A 1 189 ? -12.947 -7.838 16.372 1.00 82.62 189 LYS A O 1
#